Protein AF-0000000076196391 (afdb_homodimer)

InterPro domains:
  IPR022041 Farnesoic acid O-methyl transferase [PF12248] (6-123)

Structure (mmCIF, N/CA/C/O backbone):
data_AF-0000000076196391-model_v1
#
loop_
_entity.id
_entity.type
_entity.pdbx_description
1 polymer 'Farnesoic acid O-methyl transferase domain-containing protein'
#
loop_
_atom_site.group_PDB
_atom_site.id
_atom_site.type_symbol
_atom_site.label_atom_id
_atom_site.label_alt_id
_atom_site.label_comp_id
_atom_site.label_asym_id
_atom_site.label_entity_id
_atom_site.label_seq_id
_atom_site.pdbx_PDB_ins_code
_atom_site.Cartn_x
_atom_site.Cartn_y
_atom_site.Cartn_z
_atom_site.occupancy
_atom_site.B_iso_or_equiv
_atom_site.auth_seq_id
_atom_site.auth_comp_id
_atom_site.auth_asym_id
_atom_site.auth_atom_id
_atom_site.pdbx_PDB_model_num
ATOM 1 N N . MET A 1 1 ? 15.578 0.245 15.5 1 34.91 1 MET A N 1
ATOM 2 C CA . MET A 1 1 ? 14.938 1.555 15.547 1 34.91 1 MET A CA 1
ATOM 3 C C . MET A 1 1 ? 13.789 1.628 14.539 1 34.91 1 MET A C 1
ATOM 5 O O . MET A 1 1 ? 13.906 1.136 13.422 1 34.91 1 MET A O 1
ATOM 9 N N . ALA A 1 2 ? 12.609 1.875 15.031 1 48.84 2 ALA A N 1
ATOM 10 C CA . ALA A 1 2 ? 11.438 1.974 14.172 1 48.84 2 ALA A CA 1
ATOM 11 C C . ALA A 1 2 ? 11.688 2.92 13 1 48.84 2 ALA A C 1
ATOM 13 O O . ALA A 1 2 ? 12.258 3.996 13.18 1 48.84 2 ALA A O 1
ATOM 14 N N . ASP A 1 3 ? 11.781 2.506 11.719 1 68.06 3 ASP A N 1
ATOM 15 C CA . ASP A 1 3 ? 12.078 3.367 10.578 1 68.06 3 ASP A CA 1
ATOM 16 C C . ASP A 1 3 ? 11.234 4.641 10.617 1 68.06 3 ASP A C 1
ATOM 18 O O . ASP A 1 3 ? 10.078 4.613 11.047 1 68.06 3 ASP A O 1
ATOM 22 N N . SER A 1 4 ? 11.883 5.773 10.805 1 88.75 4 SER A N 1
ATOM 23 C CA . SER A 1 4 ? 11.25 7.086 10.859 1 88.75 4 SER A CA 1
ATOM 24 C C . SER A 1 4 ? 10.984 7.625 9.461 1 88.75 4 SER A C 1
ATOM 26 O O . SER A 1 4 ? 10.977 8.836 9.242 1 88.75 4 SER A O 1
ATOM 28 N N . SER A 1 5 ? 10.93 6.645 8.539 1 92.88 5 SER A N 1
ATOM 29 C CA . SER A 1 5 ? 10.711 7.066 7.16 1 92.88 5 SER A CA 1
ATOM 30 C C . SER A 1 5 ? 10.094 5.945 6.328 1 92.88 5 SER A C 1
ATOM 32 O O . SER A 1 5 ? 10.039 4.797 6.773 1 92.88 5 SER A O 1
ATOM 34 N N . LEU A 1 6 ? 9.547 6.32 5.273 1 91.81 6 LEU A N 1
ATOM 35 C CA . LEU A 1 6 ? 8.992 5.426 4.262 1 91.81 6 LEU A CA 1
ATOM 36 C C . LEU A 1 6 ? 9.484 5.816 2.871 1 91.81 6 LEU A C 1
ATOM 38 O O . LEU A 1 6 ? 9.453 6.996 2.504 1 91.81 6 LEU A O 1
ATOM 42 N N . ILE A 1 7 ? 10.07 4.832 2.174 1 93.19 7 ILE A N 1
ATOM 43 C CA . ILE A 1 7 ? 10.414 5.012 0.767 1 93.19 7 ILE A CA 1
ATOM 44 C C . ILE A 1 7 ? 9.531 4.113 -0.099 1 93.19 7 ILE A C 1
ATOM 46 O O . ILE A 1 7 ? 9.344 2.934 0.205 1 93.19 7 ILE A O 1
ATOM 50 N N . PHE A 1 8 ? 8.914 4.715 -1.228 1 93.19 8 PHE A N 1
ATOM 51 C CA . PHE A 1 8 ? 7.973 3.936 -2.02 1 93.19 8 PHE A CA 1
ATOM 52 C C . PHE A 1 8 ? 7.918 4.449 -3.453 1 93.19 8 PHE A C 1
ATOM 54 O O . PHE A 1 8 ? 8.445 5.52 -3.756 1 93.19 8 PHE A O 1
ATOM 61 N N . GLN A 1 9 ? 7.34 3.645 -4.297 1 95.25 9 GLN A N 1
ATOM 62 C CA . GLN A 1 9 ? 6.973 4.039 -5.648 1 95.25 9 GLN A CA 1
ATOM 63 C C . GLN A 1 9 ? 5.457 4.02 -5.836 1 95.25 9 GLN A C 1
ATOM 65 O O . GLN A 1 9 ? 4.777 3.131 -5.316 1 95.25 9 GLN A O 1
ATOM 70 N N . VAL A 1 10 ? 4.949 4.957 -6.574 1 94.69 10 VAL A N 1
ATOM 71 C CA . VAL A 1 10 ? 3.523 4.953 -6.887 1 94.69 10 VAL A CA 1
ATOM 72 C C . VAL A 1 10 ? 3.316 5.305 -8.359 1 94.69 10 VAL A C 1
ATOM 74 O O . VAL A 1 10 ? 3.988 6.188 -8.891 1 94.69 10 VAL A O 1
ATOM 77 N N . TYR A 1 11 ? 2.459 4.555 -8.945 1 94.75 11 TYR A N 1
ATOM 78 C CA . TYR A 1 11 ? 2.031 4.773 -10.32 1 94.75 11 TYR A CA 1
ATOM 79 C C . TYR A 1 11 ? 0.527 5.004 -10.398 1 94.75 11 TYR A C 1
ATOM 81 O O . TYR A 1 11 ? -0.255 4.207 -9.875 1 94.75 11 TYR A O 1
ATOM 89 N N . GLY A 1 12 ? 0.135 6.051 -11.125 1 93.19 12 GLY A N 1
ATOM 90 C CA . GLY A 1 12 ? -1.233 6.508 -11.312 1 93.19 12 GLY A CA 1
ATOM 91 C C . GLY A 1 12 ? -1.335 7.992 -11.602 1 93.19 12 GLY A C 1
ATOM 92 O O . GLY A 1 12 ? -0.338 8.711 -11.531 1 93.19 12 GLY A O 1
ATOM 93 N N . CYS A 1 13 ? -2.531 8.422 -11.859 1 93.38 13 CYS A N 1
ATOM 94 C CA . CYS A 1 13 ? -2.67 9.773 -12.391 1 93.38 13 CYS A CA 1
ATOM 95 C C . CYS A 1 13 ? -2.697 10.805 -11.266 1 93.38 13 CYS A C 1
ATOM 97 O O . CYS A 1 13 ? -2.277 11.945 -11.453 1 93.38 13 CYS A O 1
ATOM 99 N N . ASP A 1 14 ? -3.271 10.469 -10.117 1 92.62 14 ASP A N 1
ATOM 100 C CA . ASP A 1 14 ? -3.398 11.43 -9.031 1 92.62 14 ASP A CA 1
ATOM 101 C C . ASP A 1 14 ? -3.865 10.75 -7.742 1 92.62 14 ASP A C 1
ATOM 103 O O . ASP A 1 14 ? -4.109 9.547 -7.727 1 92.62 14 ASP A O 1
ATOM 107 N N . ASN A 1 15 ? -3.83 11.578 -6.645 1 92.75 15 ASN A N 1
ATOM 108 C CA . ASN A 1 15 ? -4.523 11.266 -5.395 1 92.75 15 ASN A CA 1
ATOM 109 C C . ASN A 1 15 ? -3.873 10.086 -4.672 1 92.75 15 ASN A C 1
ATOM 111 O O . ASN A 1 15 ? -4.559 9.141 -4.285 1 92.75 15 ASN A O 1
ATOM 115 N N . ALA A 1 16 ? -2.596 10.125 -4.461 1 94.56 16 ALA A N 1
ATOM 116 C CA . ALA A 1 16 ? -1.949 9.211 -3.521 1 94.56 16 ALA A CA 1
ATOM 117 C C . ALA A 1 16 ? -2.143 9.68 -2.082 1 94.56 16 ALA A C 1
ATOM 119 O O . ALA A 1 16 ? -1.59 10.703 -1.676 1 94.56 16 ALA A O 1
ATOM 120 N N . PHE A 1 17 ? -2.861 8.938 -1.301 1 93.94 17 PHE A N 1
ATOM 121 C CA . PHE A 1 17 ? -3.174 9.312 0.074 1 93.94 17 PHE A CA 1
ATOM 122 C C . PHE A 1 17 ? -2.363 8.477 1.058 1 93.94 17 PHE A C 1
ATOM 124 O O . PHE A 1 17 ? -2.324 7.246 0.952 1 93.94 17 PHE A O 1
ATOM 131 N N . ILE A 1 18 ? -1.713 9.141 1.999 1 93.38 18 ILE A N 1
ATOM 132 C CA . ILE A 1 18 ? -0.945 8.492 3.057 1 93.38 18 ILE A CA 1
ATOM 133 C C . ILE A 1 18 ? -1.319 9.094 4.41 1 93.38 18 ILE A C 1
ATOM 135 O O . ILE A 1 18 ? -1.295 10.312 4.578 1 93.38 18 ILE A O 1
ATOM 139 N N . LYS A 1 19 ? -1.67 8.289 5.336 1 91.25 19 LYS A N 1
ATOM 140 C CA . LYS A 1 19 ? -1.972 8.711 6.699 1 91.25 19 LYS A CA 1
ATOM 141 C C . LYS A 1 19 ? -0.935 8.18 7.684 1 91.25 19 LYS A C 1
ATOM 143 O O . LYS A 1 19 ? -0.622 6.988 7.68 1 91.25 19 LYS A O 1
ATOM 148 N N . LEU A 1 20 ? -0.386 9.062 8.414 1 90.56 20 LEU A N 1
ATOM 149 C CA . LEU A 1 20 ? 0.514 8.703 9.508 1 90.56 20 LEU A CA 1
ATOM 150 C C . LEU A 1 20 ? -0.215 8.742 10.844 1 90.56 20 LEU A C 1
ATOM 152 O O . LEU A 1 20 ? -0.679 9.805 11.273 1 90.56 20 LEU A O 1
ATOM 156 N N . HIS A 1 21 ? -0.299 7.578 11.445 1 87.81 21 HIS A N 1
ATOM 157 C CA . HIS A 1 21 ? -0.915 7.508 12.766 1 87.81 21 HIS A CA 1
ATOM 158 C C . HIS A 1 21 ? 0.136 7.59 13.867 1 87.81 21 HIS A C 1
ATOM 160 O O . HIS A 1 21 ? 0.954 6.68 14.023 1 87.81 21 HIS A O 1
ATOM 166 N N . ALA A 1 22 ? 0.167 8.578 14.539 1 81.44 22 ALA A N 1
ATOM 167 C CA . ALA A 1 22 ? 1.131 8.773 15.617 1 81.44 22 ALA A CA 1
ATOM 168 C C . ALA A 1 22 ? 0.668 8.078 16.891 1 81.44 22 ALA A C 1
ATOM 170 O O . ALA A 1 22 ? -0.532 7.895 17.109 1 81.44 22 ALA A O 1
ATOM 171 N N . SER A 1 23 ? 1.656 7.234 17.5 1 70.44 23 SER A N 1
ATOM 172 C CA . SER A 1 23 ? 1.446 6.449 18.719 1 70.44 23 SER A CA 1
ATOM 173 C C . SER A 1 23 ? 0.751 7.277 19.797 1 70.44 23 SER A C 1
ATOM 175 O O . SER A 1 23 ? 0.335 6.738 20.828 1 70.44 23 SER A O 1
ATOM 177 N N . SER A 1 24 ? 0.559 8.5 19.453 1 56.09 24 SER A N 1
ATOM 178 C CA . SER A 1 24 ? 0.187 9.078 20.75 1 56.09 24 SER A CA 1
ATOM 179 C C . SER A 1 24 ? -1.054 8.406 21.312 1 56.09 24 SER A C 1
ATOM 181 O O . SER A 1 24 ? -1.731 7.645 20.625 1 56.09 24 SER A O 1
ATOM 183 N N . SER A 1 25 ? -1.43 8.789 22.5 1 47.97 25 SER A N 1
ATOM 184 C CA . SER A 1 25 ? -2.658 8.438 23.203 1 47.97 25 SER A CA 1
ATOM 185 C C . SER A 1 25 ? -3.811 8.219 22.219 1 47.97 25 SER A C 1
ATOM 187 O O . SER A 1 25 ? -3.707 8.562 21.047 1 47.97 25 SER A O 1
ATOM 189 N N . LEU A 1 26 ? -5.055 7.801 22.516 1 49.72 26 LEU A N 1
ATOM 190 C CA . LEU A 1 26 ? -6.332 7.512 21.859 1 49.72 26 LEU A CA 1
ATOM 191 C C . LEU A 1 26 ? -6.465 8.289 20.562 1 49.72 26 LEU A C 1
ATOM 193 O O . LEU A 1 26 ? -6.965 7.758 19.562 1 49.72 26 LEU A O 1
ATOM 197 N N . LEU A 1 27 ? -6.055 9.672 20.812 1 50.84 27 LEU A N 1
ATOM 198 C CA . LEU A 1 27 ? -6.496 10.75 19.938 1 50.84 27 LEU A CA 1
ATOM 199 C C . LEU A 1 27 ? -5.316 11.375 19.203 1 50.84 27 LEU A C 1
ATOM 201 O O . LEU A 1 27 ? -5.379 12.531 18.781 1 50.84 27 LEU A O 1
ATOM 205 N N . GLY A 1 28 ? -4.133 10.719 19.312 1 56.19 28 GLY A N 1
ATOM 206 C CA . GLY A 1 28 ? -3.02 11.492 18.781 1 56.19 28 GLY A CA 1
ATOM 207 C C . GLY A 1 28 ? -3.236 11.945 17.359 1 56.19 28 GLY A C 1
ATOM 208 O O . GLY 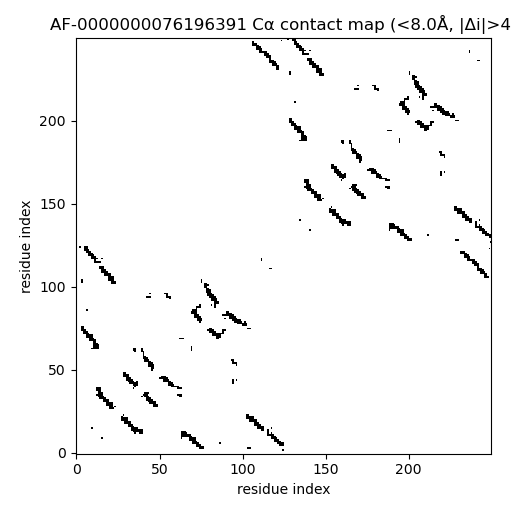A 1 28 ? -4.125 11.438 16.672 1 56.19 28 GLY A O 1
ATOM 209 N N . PRO A 1 29 ? -2.564 13.047 17.094 1 62.25 29 PRO A N 1
ATOM 210 C CA . PRO A 1 29 ? -2.844 13.625 15.781 1 62.25 29 PRO A CA 1
ATOM 211 C C . PRO A 1 29 ? -2.475 12.688 14.633 1 62.25 29 PRO A C 1
ATOM 213 O O . PRO A 1 29 ? -1.488 11.953 14.727 1 62.25 29 PRO A O 1
ATOM 216 N N . ASN A 1 30 ? -3.355 12.555 13.82 1 84.69 30 ASN A N 1
ATOM 217 C CA . ASN A 1 30 ? -3.076 11.906 12.539 1 84.69 30 ASN A CA 1
ATOM 218 C C . ASN A 1 30 ? -2.73 12.93 11.461 1 84.69 30 ASN A C 1
ATOM 220 O O . ASN A 1 30 ? -3.256 14.039 11.461 1 84.69 30 ASN A O 1
ATOM 224 N N . TYR A 1 31 ? -1.665 12.602 10.812 1 90.44 31 TYR A N 1
ATOM 225 C CA . TYR A 1 31 ? -1.289 13.43 9.672 1 90.44 31 TYR A CA 1
ATOM 226 C C . TYR A 1 31 ? -1.732 12.797 8.359 1 90.44 31 TYR A C 1
ATOM 228 O O . TYR A 1 31 ? -1.543 11.602 8.148 1 90.44 31 TYR A O 1
ATOM 236 N N . ASN A 1 32 ? -2.348 13.695 7.562 1 91.75 32 ASN A N 1
ATOM 237 C CA . ASN A 1 32 ? -2.773 13.266 6.234 1 91.75 32 ASN A CA 1
ATOM 238 C C . ASN A 1 32 ? -1.901 13.883 5.141 1 91.75 32 ASN A C 1
ATOM 240 O O . ASN A 1 32 ? -1.73 15.102 5.086 1 91.75 32 ASN A O 1
ATOM 244 N N . ILE A 1 33 ? -1.343 13.062 4.344 1 94.56 33 ILE A N 1
ATOM 245 C CA . ILE A 1 33 ? -0.517 13.508 3.225 1 94.56 33 ILE A CA 1
ATOM 246 C C . ILE A 1 33 ? -1.192 13.141 1.905 1 94.56 33 ILE A C 1
ATOM 248 O O . ILE A 1 33 ? -1.634 12 1.723 1 94.56 33 ILE A O 1
ATOM 252 N N . ILE A 1 34 ? -1.363 14.164 1.07 1 94.25 34 ILE A N 1
ATOM 253 C CA . ILE A 1 34 ? -1.841 13.93 -0.289 1 94.25 34 ILE A CA 1
ATOM 254 C C . ILE A 1 34 ? -0.742 14.281 -1.289 1 94.25 34 ILE A C 1
ATOM 256 O O . ILE A 1 34 ? -0.192 15.383 -1.255 1 94.25 34 ILE A O 1
ATOM 260 N N . ILE A 1 35 ? -0.296 13.344 -2.119 1 95.38 35 ILE A N 1
ATOM 261 C CA . ILE A 1 35 ? 0.608 13.625 -3.23 1 95.38 35 ILE A CA 1
ATOM 262 C C . ILE A 1 35 ? -0.165 13.594 -4.547 1 95.38 35 ILE A C 1
ATOM 264 O O . ILE A 1 35 ? -0.826 12.594 -4.859 1 95.38 35 ILE A O 1
ATOM 268 N N . GLY A 1 36 ? -0.062 14.734 -5.297 1 94.75 36 GLY A N 1
ATOM 269 C CA . GLY A 1 36 ? -0.762 14.836 -6.566 1 94.75 36 GLY A CA 1
ATOM 270 C C . GLY A 1 36 ? -2.268 14.93 -6.41 1 94.75 36 GLY A C 1
ATOM 271 O O . GLY A 1 36 ? -3.014 14.289 -7.156 1 94.75 36 GLY A O 1
ATOM 272 N N . GLY A 1 37 ? -2.705 15.602 -5.473 1 91.62 37 GLY A N 1
ATOM 273 C CA . GLY A 1 37 ? -4.133 15.82 -5.297 1 91.62 37 GLY A CA 1
ATOM 274 C C . GLY A 1 37 ? -4.719 16.781 -6.305 1 91.62 37 GLY A C 1
ATOM 275 O O . GLY A 1 37 ? -3.988 17.406 -7.074 1 91.62 37 GLY A O 1
ATOM 276 N N . TRP A 1 38 ? -6.062 16.828 -6.324 1 89.56 38 TRP A N 1
ATOM 277 C CA . TRP A 1 38 ? -6.773 17.781 -7.18 1 89.56 38 TRP A CA 1
ATOM 278 C C . TRP A 1 38 ? -6.27 17.703 -8.617 1 89.56 38 TRP A C 1
ATOM 280 O O . TRP A 1 38 ? -5.918 18.719 -9.211 1 89.56 38 TRP A O 1
ATOM 290 N N . GLY A 1 39 ? -6.309 16.438 -9.109 1 89.88 39 GLY A N 1
ATOM 291 C CA . GLY A 1 39 ? -5.887 16.219 -10.484 1 89.88 39 GLY A CA 1
ATOM 292 C C . GLY A 1 39 ? -4.395 16.391 -10.688 1 89.88 39 GLY A C 1
ATOM 293 O O . GLY A 1 39 ? -3.959 16.906 -11.711 1 89.88 39 GLY A O 1
ATOM 294 N N . ASN A 1 40 ? -3.641 16.062 -9.641 1 93.31 40 ASN A N 1
ATOM 295 C CA . ASN A 1 40 ? -2.184 16.109 -9.711 1 93.31 40 ASN A CA 1
ATOM 296 C C . ASN A 1 40 ? -1.667 17.547 -9.781 1 93.31 40 ASN A C 1
ATOM 298 O O . ASN A 1 40 ? -0.642 17.812 -10.414 1 93.31 40 ASN A O 1
ATOM 302 N N . THR A 1 41 ? -2.369 18.516 -9.211 1 92.5 41 THR A N 1
ATOM 303 C CA . THR A 1 41 ? -1.946 19.906 -9.266 1 92.5 41 THR A CA 1
ATOM 304 C C . THR A 1 41 ? -1.489 20.406 -7.895 1 92.5 41 THR A C 1
ATOM 306 O O . THR A 1 41 ? -0.893 21.469 -7.777 1 92.5 41 THR A O 1
ATOM 309 N N . ARG A 1 42 ? -1.771 19.531 -6.887 1 93.38 42 ARG A N 1
ATOM 310 C CA . ARG A 1 42 ? -1.533 19.984 -5.523 1 93.38 42 ARG A CA 1
ATOM 311 C C . ARG A 1 42 ? -1.123 18.828 -4.617 1 93.38 42 ARG A C 1
ATOM 313 O O . ARG A 1 42 ? -1.595 17.703 -4.789 1 93.38 42 ARG A O 1
ATOM 320 N N . SER A 1 43 ? -0.238 19.125 -3.635 1 94.75 43 SER A N 1
ATOM 321 C CA . SER A 1 43 ? 0.078 18.203 -2.543 1 94.75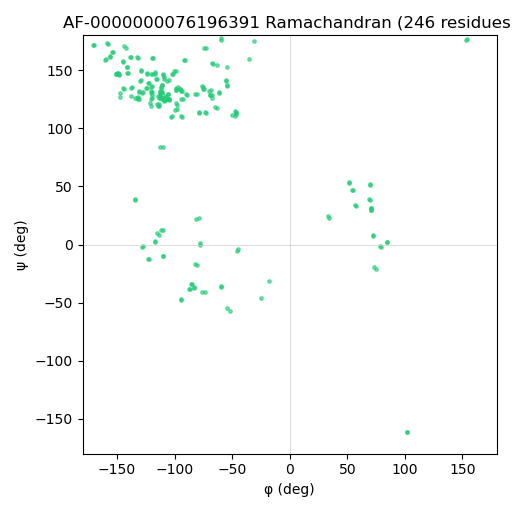 43 SER A CA 1
ATOM 322 C C . SER A 1 43 ? -0.04 18.891 -1.189 1 94.75 43 SER A C 1
ATOM 324 O O . SER A 1 43 ? 0.15 20.109 -1.088 1 94.75 43 SER A O 1
ATOM 326 N N . GLN A 1 44 ? -0.391 18.078 -0.213 1 94.44 44 GLN A N 1
ATOM 327 C CA . GLN A 1 44 ? -0.761 18.719 1.048 1 94.44 44 GLN A CA 1
ATOM 328 C C . GLN A 1 44 ? -0.428 17.812 2.234 1 94.44 44 GLN A C 1
ATOM 330 O O . GLN A 1 44 ? -0.49 16.594 2.127 1 94.44 44 GLN A O 1
ATOM 335 N N . ILE A 1 45 ? -0.068 18.438 3.396 1 94 45 ILE A N 1
ATOM 336 C CA . ILE A 1 45 ? -0.09 17.797 4.707 1 94 45 ILE A CA 1
ATOM 337 C C . ILE A 1 45 ? -1.168 18.438 5.578 1 94 45 ILE A C 1
ATOM 339 O O . ILE A 1 45 ? -1.242 19.672 5.68 1 94 45 ILE A O 1
ATOM 343 N N . SER A 1 46 ? -2.027 17.688 6.141 1 91.31 46 SER A N 1
ATOM 344 C CA . SER A 1 46 ? -3.045 18.203 7.059 1 91.31 46 SER A CA 1
ATOM 345 C C . SER A 1 46 ? -3.111 17.359 8.328 1 91.31 46 SER A C 1
ATOM 347 O O . SER A 1 46 ? -2.518 16.281 8.398 1 91.31 46 SER A O 1
ATOM 349 N N . LYS A 1 47 ? -3.705 17.938 9.352 1 85.69 47 LYS A N 1
ATOM 350 C CA . LYS A 1 47 ? -3.943 17.234 10.609 1 85.69 47 LYS A CA 1
ATOM 351 C C . LYS A 1 47 ? -5.43 16.938 10.797 1 85.69 47 LYS A C 1
ATOM 353 O O . LYS A 1 47 ? -6.281 17.766 10.469 1 85.69 47 LYS A O 1
ATOM 358 N N . THR A 1 48 ? -5.805 15.586 10.992 1 70.38 48 THR A N 1
ATOM 359 C CA . THR A 1 48 ? -7.188 15.133 11.102 1 70.38 48 THR A CA 1
ATOM 360 C C . THR A 1 48 ? -7.945 15.945 12.148 1 70.38 48 THR A C 1
ATOM 362 O O . THR A 1 48 ? -9.078 16.359 11.906 1 70.38 48 THR A O 1
ATOM 365 N N . VAL A 1 49 ? -7.508 16 13.391 1 57.56 49 VAL A N 1
ATOM 366 C CA . VAL A 1 49 ? -8.367 16.5 14.461 1 57.56 49 VAL A CA 1
ATOM 367 C C . VAL A 1 49 ? -8.781 17.938 14.164 1 57.56 49 VAL A C 1
ATOM 369 O O . VAL A 1 49 ? -9.945 18.312 14.344 1 57.56 49 VAL A O 1
ATOM 372 N N . THR A 1 50 ? -7.906 18.641 13.602 1 53.38 50 THR A N 1
ATOM 373 C CA . THR A 1 50 ? -8.227 20.062 13.43 1 53.38 50 THR A CA 1
ATOM 374 C C . THR A 1 50 ? -8.453 20.391 11.961 1 53.38 50 THR A C 1
ATOM 376 O O . THR A 1 50 ? -8.867 21.5 11.625 1 53.38 50 THR A O 1
ATOM 379 N N . THR A 1 51 ? -8.578 19.281 11.125 1 57.81 51 THR A N 1
ATOM 380 C CA . THR A 1 51 ? -8.672 19.484 9.68 1 57.81 51 THR A CA 1
ATOM 381 C C . THR A 1 51 ? -7.832 20.688 9.25 1 57.81 51 THR A C 1
ATOM 383 O O . THR A 1 51 ? -8.18 21.375 8.297 1 57.81 51 THR A O 1
ATOM 386 N N . GLU A 1 52 ? -6.844 20.984 10.133 1 69.44 52 GLU A N 1
ATOM 387 C CA . GLU A 1 52 ? -5.973 22.125 9.82 1 69.44 52 GLU A CA 1
ATOM 388 C C . GLU A 1 52 ? -5.023 21.781 8.672 1 69.44 52 GLU A C 1
ATOM 390 O O . GLU A 1 52 ? -4.336 20.766 8.711 1 69.44 52 GLU A O 1
ATOM 395 N N . GLN A 1 53 ? -5.277 22.484 7.566 1 70.88 53 GLN A N 1
ATOM 396 C CA . GLN A 1 53 ? -4.297 22.422 6.488 1 70.88 53 GLN A CA 1
ATOM 397 C C . GLN A 1 53 ? -2.955 23 6.926 1 70.88 53 GLN A C 1
ATOM 399 O O . GLN A 1 53 ? -2.861 24.172 7.258 1 70.88 53 GLN A O 1
ATOM 404 N N . LEU A 1 54 ? -2.023 22.109 6.887 1 77 54 LEU A N 1
ATOM 405 C CA . LEU A 1 54 ? -0.747 22.531 7.445 1 77 54 LEU A CA 1
ATOM 406 C C . LEU A 1 54 ? 0.173 23.062 6.355 1 77 54 LEU A C 1
ATOM 408 O O . LEU A 1 54 ? 0.775 24.141 6.52 1 77 54 LEU A O 1
ATOM 412 N N . VAL A 1 55 ? 0.269 22.391 5.328 1 84.38 55 VAL A N 1
ATOM 413 C CA . VAL A 1 55 ? 1.168 22.781 4.25 1 84.38 55 VAL A CA 1
ATOM 414 C C . VAL A 1 55 ? 0.543 22.438 2.902 1 84.38 55 VAL A C 1
ATOM 416 O O . VAL A 1 55 ? -0.065 21.375 2.752 1 84.38 55 VAL A O 1
ATOM 419 N N . ASP A 1 56 ? 0.622 23.406 2.014 1 84.94 56 ASP A N 1
ATOM 420 C CA . ASP A 1 56 ? 0.2 23.172 0.634 1 84.94 56 ASP A CA 1
ATOM 421 C C . ASP A 1 56 ? 1.325 23.5 -0.345 1 84.94 56 ASP A C 1
ATOM 423 O O . ASP A 1 56 ? 2.049 24.484 -0.164 1 84.94 56 ASP A O 1
ATOM 427 N N . LEU A 1 57 ? 1.466 22.625 -1.212 1 84.56 57 LEU A N 1
ATOM 428 C CA . LEU A 1 57 ? 2.332 22.906 -2.352 1 84.56 57 LEU A CA 1
ATOM 429 C C . LEU A 1 57 ? 1.558 22.812 -3.66 1 84.56 57 LEU A C 1
ATOM 431 O O . LEU A 1 57 ? 1.001 21.75 -3.98 1 84.56 57 LEU A O 1
ATOM 435 N N . TYR A 1 58 ? 1.55 23.938 -4.328 1 84.06 58 TYR A N 1
ATOM 436 C CA . TYR A 1 58 ? 0.999 23.953 -5.68 1 84.06 58 TYR A CA 1
ATOM 437 C C . TYR A 1 58 ? 2.104 23.828 -6.723 1 84.06 58 TYR A C 1
ATOM 439 O O . TYR A 1 58 ? 3.188 24.391 -6.555 1 84.06 58 TYR A O 1
ATOM 447 N N . TYR A 1 59 ? 1.883 23 -7.703 1 82.25 59 TYR A N 1
ATOM 448 C CA . TYR A 1 59 ? 2.936 22.859 -8.703 1 82.25 59 TYR A CA 1
ATOM 449 C C . TYR A 1 59 ? 2.344 22.719 -10.102 1 82.25 59 TYR A C 1
ATOM 451 O O . TYR A 1 59 ? 1.218 22.25 -10.266 1 82.25 59 TYR A O 1
ATOM 459 N N . TYR A 1 60 ? 3.219 23.297 -10.984 1 73.62 60 TYR A N 1
ATOM 460 C CA . TYR A 1 60 ? 2.863 23.234 -12.398 1 73.62 60 TYR A CA 1
ATOM 461 C C . TYR A 1 60 ? 3.275 21.891 -13.008 1 73.62 60 TYR A C 1
ATOM 463 O O . TYR A 1 60 ? 2.561 21.344 -13.844 1 73.62 60 TYR A O 1
ATOM 471 N N . ASN A 1 61 ? 4.422 21.469 -12.516 1 79.94 61 ASN A N 1
ATOM 472 C CA . ASN A 1 61 ? 4.852 20.172 -13.008 1 79.94 61 ASN A CA 1
ATOM 473 C C . ASN A 1 61 ? 4.328 19.031 -12.133 1 79.94 61 ASN A C 1
ATOM 475 O O . ASN A 1 61 ? 4.578 19.016 -10.93 1 79.94 61 ASN A O 1
ATOM 479 N N . HIS A 1 62 ? 3.746 18.109 -12.805 1 87.38 62 HIS A N 1
ATOM 480 C CA . HIS A 1 62 ? 3.076 17.016 -12.117 1 87.38 62 HIS A CA 1
ATOM 481 C C . HIS A 1 62 ? 4.078 16.125 -11.391 1 87.38 62 HIS A C 1
ATOM 483 O O . HIS A 1 62 ? 5.129 15.781 -11.938 1 87.38 62 HIS A O 1
ATOM 489 N N . LEU A 1 63 ? 3.836 15.883 -10.125 1 94.06 63 LEU A N 1
ATOM 490 C CA . LEU A 1 63 ? 4.703 15.016 -9.328 1 94.06 63 LEU A CA 1
ATOM 491 C C . LEU A 1 63 ? 4.453 13.547 -9.664 1 94.06 63 LEU A C 1
ATOM 493 O O . LEU A 1 63 ? 5.398 12.766 -9.797 1 94.06 63 LEU A O 1
ATOM 497 N N . MET A 1 64 ? 3.156 13.219 -9.836 1 94.75 64 MET A N 1
ATOM 498 C CA . MET A 1 64 ? 2.818 11.859 -10.242 1 94.75 64 MET A CA 1
ATOM 499 C C . MET A 1 64 ? 2.748 11.758 -11.766 1 94.75 64 MET A C 1
ATOM 501 O O . MET A 1 64 ? 2.699 12.773 -12.461 1 94.75 64 MET A O 1
ATOM 505 N N . ASP A 1 65 ? 2.873 10.57 -12.32 1 94.69 65 ASP A N 1
ATOM 506 C CA . ASP A 1 65 ? 2.881 10.281 -13.75 1 94.69 65 ASP A CA 1
ATOM 507 C C . ASP A 1 65 ? 1.918 9.141 -14.086 1 94.69 65 ASP A C 1
ATOM 509 O O . ASP A 1 65 ? 1.949 8.086 -13.453 1 94.69 65 ASP A O 1
ATOM 513 N N . CYS A 1 66 ? 1.136 9.391 -15.094 1 92.88 66 CYS A N 1
ATOM 514 C CA . CYS A 1 66 ? 0.101 8.422 -15.438 1 92.88 66 CYS A CA 1
ATOM 515 C C . CYS A 1 66 ? 0.689 7.242 -16.203 1 92.88 66 CYS A C 1
ATOM 517 O O . CYS A 1 66 ? -0.014 6.273 -16.484 1 92.88 66 CYS A O 1
ATOM 519 N N . TYR A 1 67 ? 1.993 7.301 -16.391 1 93.12 67 TYR A N 1
ATOM 520 C CA . TYR A 1 67 ? 2.529 6.289 -17.297 1 93.12 67 TYR A CA 1
ATOM 521 C C . TYR A 1 67 ? 3.703 5.555 -16.656 1 93.12 67 TYR A C 1
ATOM 523 O O . TYR A 1 67 ? 4.227 4.594 -17.234 1 93.12 67 TYR A O 1
ATOM 531 N N . SER A 1 68 ? 4.066 5.941 -15.469 1 94.38 68 SER A N 1
ATOM 532 C CA . SER A 1 68 ? 5.227 5.289 -14.875 1 94.38 68 SER A CA 1
ATOM 533 C C . SER A 1 68 ? 5.238 5.453 -13.359 1 94.38 68 SER A C 1
ATOM 535 O O . SER A 1 68 ? 4.609 6.367 -12.82 1 94.38 68 SER A O 1
ATOM 537 N N . PHE A 1 69 ? 5.984 4.551 -12.758 1 95.56 69 PHE A N 1
ATOM 538 C CA . PHE A 1 69 ? 6.203 4.656 -11.32 1 95.56 69 PHE A CA 1
ATOM 539 C C . PHE A 1 69 ? 7.094 5.848 -10.992 1 95.56 69 PHE A C 1
ATOM 541 O O . PHE A 1 69 ? 8.102 6.078 -11.664 1 95.56 69 PHE A O 1
ATOM 548 N N . GLN A 1 70 ? 6.68 6.629 -10.047 1 96.81 70 GLN A N 1
ATOM 549 C CA . GLN A 1 70 ? 7.508 7.691 -9.477 1 96.81 70 GLN A CA 1
ATOM 550 C C . GLN A 1 70 ? 7.93 7.352 -8.055 1 96.81 70 GLN A C 1
ATOM 552 O O . GLN A 1 70 ? 7.156 6.77 -7.289 1 96.81 70 GLN A O 1
ATOM 557 N N . ASN A 1 71 ? 9.133 7.797 -7.691 1 96.62 71 ASN A N 1
ATOM 558 C CA . ASN A 1 71 ? 9.688 7.535 -6.367 1 96.62 71 ASN A CA 1
ATOM 559 C C . ASN A 1 71 ? 9.414 8.688 -5.41 1 96.62 71 ASN A C 1
ATOM 561 O O . ASN A 1 71 ? 9.617 9.852 -5.762 1 96.62 71 ASN A O 1
ATOM 565 N N . PHE A 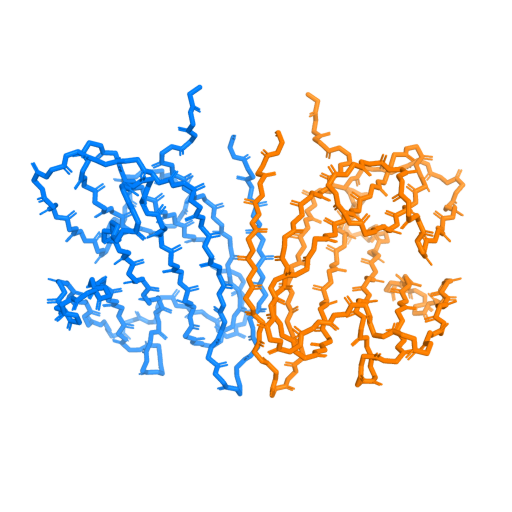1 72 ? 8.977 8.297 -4.227 1 96.56 72 PHE A N 1
ATOM 566 C CA . PHE A 1 72 ? 8.781 9.281 -3.172 1 96.56 72 PHE A CA 1
ATOM 567 C C . PHE A 1 72 ? 9.273 8.75 -1.833 1 96.56 72 PHE A C 1
ATOM 569 O O . PHE A 1 72 ? 9.5 7.547 -1.681 1 96.56 72 PHE A O 1
ATOM 576 N N . TRP A 1 73 ? 9.484 9.688 -0.953 1 95.5 73 TRP A N 1
ATOM 577 C CA . TRP A 1 73 ? 9.773 9.305 0.426 1 95.5 73 TRP A CA 1
ATOM 578 C C . TRP A 1 73 ? 9.102 10.258 1.408 1 95.5 73 TRP A C 1
ATOM 580 O O . TRP A 1 73 ? 8.797 11.398 1.063 1 95.5 73 TRP A O 1
ATOM 590 N N . ILE A 1 74 ? 8.781 9.805 2.643 1 95.25 74 ILE A N 1
ATOM 591 C CA . ILE A 1 74 ? 8.273 10.562 3.779 1 95.25 74 ILE A CA 1
ATOM 592 C C . ILE A 1 74 ? 9.141 10.289 5.008 1 95.25 74 ILE A C 1
ATOM 594 O O . ILE A 1 74 ? 9.453 9.133 5.309 1 95.25 74 ILE A O 1
ATOM 598 N N . SER A 1 75 ? 9.523 11.32 5.641 1 94.5 75 SER A N 1
ATOM 599 C CA . SER A 1 75 ? 10.234 11.203 6.91 1 94.5 75 SER A CA 1
ATOM 600 C C . SER A 1 75 ? 9.523 11.969 8.016 1 94.5 75 SER A C 1
ATOM 602 O O . SER A 1 75 ? 8.922 13.016 7.77 1 94.5 75 SER A O 1
ATOM 604 N N . TRP A 1 76 ? 9.586 11.5 9.25 1 93.38 76 TRP A N 1
ATOM 605 C CA . TRP A 1 76 ? 8.945 12.141 10.391 1 93.38 76 TRP A CA 1
ATOM 606 C C . TRP A 1 76 ? 9.898 12.203 11.586 1 93.38 76 TRP A C 1
ATOM 608 O O . TRP A 1 76 ? 9.469 12.078 12.734 1 93.38 76 TRP A O 1
ATOM 618 N N . GLN A 1 77 ? 11.008 12.438 11.344 1 89.5 77 GLN A N 1
ATOM 619 C CA . GLN A 1 77 ? 12.039 12.469 12.375 1 89.5 77 GLN A CA 1
ATOM 620 C C . GLN A 1 77 ? 11.938 13.734 13.219 1 89.5 77 GLN A C 1
ATOM 622 O O . GLN A 1 77 ? 11.75 14.828 12.688 1 89.5 77 GLN A O 1
ATOM 627 N N . LYS A 1 78 ? 12.023 13.539 14.469 1 85.56 78 LYS A N 1
ATOM 628 C CA . LYS A 1 78 ? 12.125 14.617 15.445 1 85.56 78 LYS A CA 1
ATOM 629 C C . LYS A 1 78 ? 10.945 15.586 15.312 1 85.56 78 LYS A C 1
ATOM 631 O O . LYS A 1 78 ? 11.125 16.797 15.32 1 85.56 78 LYS A O 1
ATOM 636 N N . GLY A 1 79 ? 9.812 15.078 14.977 1 85.5 79 GLY A N 1
ATOM 637 C CA . GLY A 1 79 ? 8.602 15.883 14.938 1 85.5 79 GLY A CA 1
ATOM 638 C C . GLY A 1 79 ? 8.43 16.641 13.641 1 85.5 79 GLY A C 1
ATOM 639 O O . GLY A 1 79 ? 7.539 17.484 13.523 1 85.5 79 GLY A O 1
ATOM 640 N N . MET A 1 80 ? 9.32 16.453 12.766 1 92.06 80 MET A N 1
ATOM 641 C CA . MET A 1 80 ? 9.266 17.094 11.453 1 92.06 80 MET A CA 1
ATOM 642 C C . MET A 1 80 ? 8.867 16.078 10.375 1 92.06 80 MET A C 1
ATOM 644 O O . MET A 1 80 ? 9.469 15.016 10.258 1 92.06 80 MET A O 1
ATOM 648 N N . ILE A 1 81 ? 7.766 16.5 9.664 1 93.38 81 ILE A N 1
ATOM 649 C CA . ILE A 1 81 ? 7.359 15.688 8.531 1 93.38 81 ILE A CA 1
ATOM 650 C C . ILE A 1 81 ? 7.898 16.297 7.234 1 93.38 81 ILE A C 1
ATOM 652 O O . ILE A 1 81 ? 7.691 17.484 6.965 1 93.38 81 ILE A O 1
ATOM 656 N N . ARG A 1 82 ? 8.664 15.539 6.523 1 95.81 82 ARG A N 1
ATOM 657 C CA . ARG A 1 82 ? 9.172 15.93 5.211 1 95.81 82 ARG A CA 1
ATOM 658 C C . ARG A 1 82 ? 8.727 14.938 4.141 1 95.81 82 ARG A C 1
ATOM 660 O O . ARG A 1 82 ? 8.742 13.719 4.367 1 95.81 82 ARG A O 1
ATOM 667 N N . VAL A 1 83 ? 8.273 15.461 3.016 1 96.69 83 VAL A N 1
ATOM 668 C CA . VAL A 1 83 ? 7.926 14.648 1.852 1 96.69 83 VAL A CA 1
ATOM 669 C C . VAL A 1 83 ? 8.789 15.062 0.662 1 96.69 83 VAL A C 1
ATOM 671 O O . VAL A 1 83 ? 8.938 16.25 0.377 1 96.69 83 VAL A O 1
ATOM 674 N N . GLY A 1 84 ? 9.398 14.086 0.054 1 96.94 84 GLY A N 1
ATOM 675 C CA . GLY A 1 84 ? 10.242 14.406 -1.086 1 96.94 84 GLY A CA 1
ATOM 676 C C . GLY A 1 84 ? 10.156 13.375 -2.199 1 96.94 84 GLY A C 1
ATOM 677 O O . GLY A 1 84 ? 9.531 12.32 -2.031 1 96.94 84 GLY A O 1
ATOM 678 N N . SER A 1 85 ? 10.742 13.734 -3.363 1 96.81 85 SER A N 1
ATOM 679 C CA . SER A 1 85 ? 10.805 12.828 -4.508 1 96.81 85 SER A CA 1
ATOM 680 C C . SER A 1 85 ? 12.164 12.133 -4.59 1 96.81 85 SER A C 1
ATOM 682 O O . SER A 1 85 ? 13.164 12.664 -4.109 1 96.81 85 SER A O 1
ATOM 684 N N . GLY A 1 86 ? 12.148 10.93 -5.117 1 96.06 86 GLY A N 1
ATOM 685 C CA . GLY A 1 86 ? 13.367 10.156 -5.289 1 96.06 86 GLY A CA 1
ATOM 686 C C . GLY A 1 86 ? 13.539 9.078 -4.238 1 96.06 86 GLY A C 1
ATOM 687 O O . GLY A 1 86 ? 12.578 8.688 -3.57 1 96.06 86 GLY A O 1
ATOM 688 N N . ASN A 1 87 ? 14.828 8.594 -4.094 1 94.69 87 ASN A N 1
ATOM 689 C CA . ASN A 1 87 ? 15.102 7.449 -3.232 1 94.69 87 ASN A CA 1
ATOM 690 C C . ASN A 1 87 ? 16.016 7.82 -2.072 1 94.69 87 ASN A C 1
ATOM 692 O O . ASN A 1 87 ? 16.438 6.953 -1.306 1 94.69 87 ASN A O 1
ATOM 696 N N . THR A 1 88 ? 16.359 9.07 -2.021 1 95.25 88 THR A N 1
ATOM 697 C CA . THR A 1 88 ? 17.281 9.516 -0.986 1 95.25 88 THR A CA 1
ATOM 698 C C . THR A 1 88 ? 16.578 10.469 -0.013 1 95.25 88 THR A C 1
ATOM 700 O O . THR A 1 88 ? 16.109 11.531 -0.408 1 95.25 88 THR A O 1
ATOM 703 N N . LEU A 1 89 ? 16.562 10.047 1.158 1 93.88 89 LEU A N 1
ATOM 704 C CA . LEU A 1 89 ? 15.922 10.852 2.191 1 93.88 89 LEU A CA 1
ATOM 705 C C . LEU A 1 89 ? 16.516 12.258 2.232 1 93.88 89 LEU A C 1
ATOM 707 O O . LEU A 1 89 ? 17.719 12.438 2.004 1 93.88 89 LEU A O 1
ATOM 711 N N . ASN A 1 90 ? 15.727 13.227 2.436 1 95.06 90 ASN A N 1
ATOM 712 C CA . ASN A 1 90 ? 16.047 14.633 2.676 1 95.06 90 ASN A CA 1
ATOM 713 C C . ASN A 1 90 ? 16.547 15.312 1.409 1 95.06 90 ASN A C 1
ATOM 715 O O . ASN A 1 90 ? 17.062 16.438 1.466 1 95.06 90 ASN A O 1
ATOM 719 N N . TYR A 1 91 ? 16.484 14.68 0.31 1 96.19 91 TYR A N 1
ATOM 720 C CA . TYR A 1 91 ? 16.719 15.305 -0.985 1 96.19 91 TYR A CA 1
ATOM 721 C C . TYR A 1 91 ? 15.414 15.578 -1.711 1 96.19 91 TYR A C 1
ATOM 723 O O . TYR A 1 91 ? 14.453 14.82 -1.565 1 96.19 91 TYR A O 1
ATOM 731 N N . ASN A 1 92 ? 15.297 16.656 -2.514 1 96.44 92 ASN A N 1
ATOM 732 C CA . ASN A 1 92 ? 14.141 17.047 -3.324 1 96.44 92 ASN A CA 1
ATOM 733 C C . ASN A 1 92 ? 12.875 17.141 -2.482 1 96.44 92 ASN A C 1
ATOM 735 O O . ASN A 1 92 ? 11.836 16.578 -2.842 1 96.44 92 ASN A O 1
ATOM 739 N N . VAL A 1 93 ? 13.023 17.812 -1.335 1 96.19 93 VAL A N 1
ATOM 740 C CA . VAL A 1 93 ? 11.898 18.016 -0.428 1 96.19 93 VAL A CA 1
ATOM 741 C C . VAL A 1 93 ? 10.891 18.984 -1.057 1 96.19 93 VAL A C 1
ATOM 743 O O . VAL A 1 93 ? 11.266 20.062 -1.525 1 96.19 93 VAL A O 1
ATOM 746 N N . PHE A 1 94 ? 9.523 18.516 -1.078 1 96.06 94 PHE A N 1
ATOM 747 C CA . PHE A 1 94 ? 8.555 19.438 -1.638 1 96.06 94 PHE A CA 1
ATOM 748 C C . PHE A 1 94 ? 7.449 19.75 -0.63 1 96.06 94 PHE A C 1
ATOM 750 O O . PHE A 1 94 ? 6.676 20.688 -0.816 1 96.06 94 PHE A O 1
ATOM 757 N N . LEU A 1 95 ? 7.316 19.047 0.459 1 95.56 95 LEU A N 1
ATOM 758 C CA . LEU A 1 95 ? 6.484 19.391 1.605 1 95.56 95 LEU A CA 1
ATOM 759 C C . LEU A 1 95 ? 7.281 19.297 2.902 1 95.56 95 LEU A C 1
ATOM 761 O O . LEU A 1 95 ? 8.094 18.391 3.08 1 95.56 95 LEU A O 1
ATOM 765 N N . LEU A 1 96 ? 7.008 20.219 3.75 1 94.44 96 LEU A N 1
ATOM 766 C CA . LEU A 1 96 ? 7.66 20.234 5.055 1 94.44 96 LEU A CA 1
ATOM 767 C C . LEU A 1 96 ? 6.73 20.812 6.121 1 94.44 96 LEU A C 1
ATOM 769 O 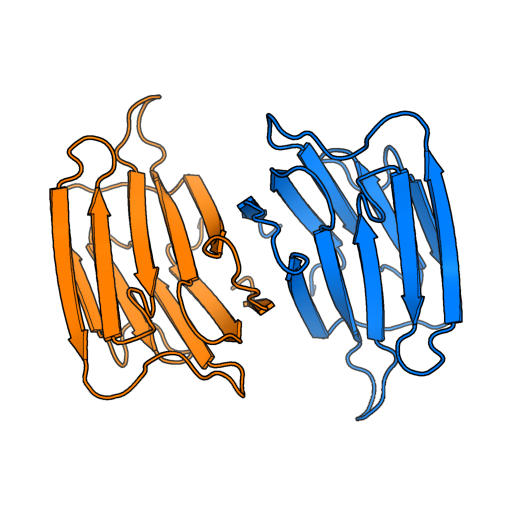O . LEU A 1 96 ? 6.117 21.859 5.922 1 94.44 96 LEU A O 1
ATOM 773 N N . TYR A 1 97 ? 6.602 20.016 7.172 1 92.62 97 TYR A N 1
ATOM 774 C CA . TYR A 1 97 ? 5.828 20.469 8.32 1 92.62 97 TYR A CA 1
ATOM 775 C C . TYR A 1 97 ? 6.562 20.188 9.625 1 92.62 97 TYR A C 1
ATOM 777 O O . TYR A 1 97 ? 6.945 19.047 9.898 1 92.62 97 TYR A O 1
ATOM 785 N N . ASP A 1 98 ? 6.668 21.297 10.32 1 91.5 98 ASP A N 1
ATOM 786 C CA . ASP A 1 98 ? 7.281 21.172 11.648 1 91.5 98 ASP A CA 1
ATOM 787 C C . ASP A 1 98 ? 6.219 21.188 12.742 1 91.5 98 ASP A C 1
ATOM 789 O O . ASP A 1 98 ? 5.621 22.219 13.031 1 91.5 98 ASP A O 1
ATOM 793 N N . ASP A 1 99 ? 5.949 20.109 13.445 1 84.5 99 ASP A N 1
ATOM 794 C CA . ASP A 1 99 ? 4.941 20.016 14.492 1 84.5 99 ASP A CA 1
ATOM 795 C C . ASP A 1 99 ? 5.469 20.547 15.82 1 84.5 99 ASP A C 1
ATOM 797 O O . ASP A 1 99 ? 4.691 20.922 16.703 1 84.5 99 ASP A O 1
ATOM 801 N N . MET A 1 100 ? 6.785 20.688 15.945 1 81.12 100 MET A N 1
ATOM 802 C CA . MET A 1 100 ? 7.473 21.219 17.125 1 81.12 100 MET A CA 1
ATOM 803 C C . MET A 1 100 ? 7.465 20.219 18.266 1 81.12 100 MET A C 1
ATOM 805 O O . MET A 1 100 ? 8.188 20.391 19.25 1 81.12 100 MET A O 1
ATOM 809 N N . CYS A 1 101 ? 6.516 19.188 18.219 1 79.88 101 CYS A N 1
ATOM 810 C CA . CYS A 1 101 ? 6.477 18.125 19.219 1 79.88 101 CYS A CA 1
ATOM 811 C C . CYS A 1 101 ? 6.996 16.812 18.625 1 79.88 101 CYS A C 1
ATOM 813 O O . CYS A 1 101 ? 6.758 16.516 17.453 1 79.88 101 CYS A O 1
ATOM 815 N N . SER A 1 102 ? 7.707 16.156 19.453 1 80.75 102 SER A N 1
ATOM 816 C CA . SER A 1 102 ? 8.172 14.836 19.031 1 80.75 102 SER A CA 1
ATOM 817 C C . SER A 1 102 ? 7.043 13.812 19.078 1 80.75 102 SER A C 1
ATOM 819 O O . SER A 1 102 ? 6.211 13.844 19.984 1 80.75 102 SER A O 1
ATOM 821 N N . PHE A 1 103 ? 6.984 13.023 18.031 1 82.06 103 PHE A N 1
ATOM 822 C CA . PHE A 1 103 ? 6 11.953 18.016 1 82.06 103 PHE A CA 1
ATOM 823 C C . PHE A 1 103 ? 6.559 10.719 17.312 1 82.06 103 PHE A C 1
ATOM 825 O O . PHE A 1 103 ? 7.566 10.805 16.609 1 82.06 103 PHE A O 1
ATOM 832 N N . THR A 1 104 ? 6.008 9.633 17.609 1 85.19 104 THR A N 1
ATOM 833 C CA . THR A 1 104 ? 6.316 8.398 16.906 1 85.19 104 THR A CA 1
ATOM 834 C C . THR A 1 104 ? 5.141 7.961 16.031 1 85.19 104 THR A C 1
ATOM 836 O O . THR A 1 104 ? 3.984 8.258 16.359 1 85.19 104 THR A O 1
ATOM 839 N N . ILE A 1 105 ? 5.457 7.457 14.93 1 87.81 105 ILE A N 1
ATOM 840 C CA . ILE A 1 105 ? 4.41 6.934 14.062 1 87.81 105 ILE A CA 1
ATOM 841 C C . ILE A 1 105 ? 4.207 5.445 14.336 1 87.81 105 ILE A C 1
ATOM 843 O O . ILE A 1 105 ? 5.16 4.664 14.281 1 87.81 105 ILE A O 1
ATOM 847 N N . GLN A 1 106 ? 2.986 5.129 14.633 1 83.94 106 GLN A N 1
ATOM 848 C CA . GLN A 1 106 ? 2.652 3.742 14.938 1 83.94 106 GLN A CA 1
ATOM 849 C C . GLN A 1 106 ? 2.328 2.959 13.672 1 83.94 106 GLN A C 1
ATOM 851 O O . GLN A 1 106 ? 2.654 1.774 13.57 1 83.94 106 GLN A O 1
ATOM 856 N N . GLU A 1 107 ? 1.625 3.727 12.797 1 87.38 107 GLU A N 1
ATOM 857 C CA . GLU A 1 107 ? 1.209 3.039 11.578 1 87.38 107 GLU A CA 1
ATOM 858 C C . GLU A 1 107 ? 1.099 4.008 10.406 1 87.38 107 GLU A C 1
ATOM 860 O O . GLU A 1 107 ? 0.781 5.184 10.594 1 87.38 107 GLU A O 1
ATOM 865 N N . VAL A 1 108 ? 1.41 3.451 9.258 1 88.88 108 VAL A N 1
ATOM 866 C CA . VAL A 1 108 ? 1.195 4.148 7.992 1 88.88 108 VAL A CA 1
ATOM 867 C C . VAL A 1 108 ? 0.063 3.477 7.215 1 88.88 108 VAL A C 1
ATOM 869 O O . VAL A 1 108 ? 0.045 2.254 7.066 1 88.88 108 VAL A O 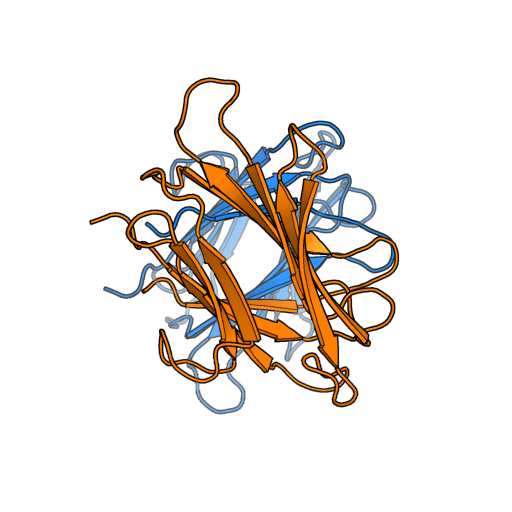1
ATOM 872 N N . VAL A 1 109 ? -0.92 4.297 6.832 1 90.19 109 VAL A N 1
ATOM 873 C CA . VAL A 1 109 ? -2.043 3.816 6.031 1 90.19 109 VAL A CA 1
ATOM 874 C C . VAL A 1 109 ? -1.988 4.434 4.637 1 90.19 109 VAL A C 1
ATOM 876 O O . VAL A 1 109 ? -1.831 5.648 4.496 1 90.19 109 VAL A O 1
ATOM 879 N N . ILE A 1 110 ? -2.098 3.6 3.533 1 92.19 110 ILE A N 1
ATOM 880 C CA . ILE A 1 110 ? -2.105 4.156 2.184 1 92.19 110 ILE A CA 1
ATOM 881 C C . ILE A 1 110 ? -3.445 3.859 1.514 1 92.19 110 ILE A C 1
ATOM 883 O O . ILE A 1 110 ? -4.094 2.855 1.82 1 92.19 110 ILE A O 1
ATOM 887 N N . SER A 1 111 ? -3.85 4.812 0.671 1 92.31 111 SER A N 1
ATOM 888 C CA . SER A 1 111 ? -5.078 4.605 -0.087 1 92.31 111 SER A CA 1
ATOM 889 C C . SER A 1 111 ? -5.105 5.469 -1.345 1 92.31 111 SER A C 1
ATOM 891 O O . SER A 1 111 ? -4.141 6.176 -1.638 1 92.31 111 SER A O 1
ATOM 893 N N . THR A 1 112 ? -6.113 5.234 -2.17 1 84.88 112 THR A N 1
ATOM 894 C CA . THR A 1 112 ? -6.324 6.031 -3.373 1 84.88 112 THR A CA 1
ATOM 895 C C . THR A 1 112 ? -7.672 6.742 -3.322 1 84.88 112 THR A C 1
ATOM 897 O O . THR A 1 112 ? -8.531 6.402 -2.502 1 84.88 112 THR A O 1
ATOM 900 N N . GLY A 1 113 ? -7.852 7.785 -4.113 1 78.94 113 GLY A N 1
ATOM 901 C CA . GLY A 1 113 ? -9.156 8.406 -4.254 1 78.94 113 GLY A CA 1
ATOM 902 C C . GLY A 1 113 ? -10.164 7.512 -4.953 1 78.94 113 GLY A C 1
ATOM 903 O O . GLY A 1 113 ? -9.789 6.543 -5.621 1 78.94 113 GLY A O 1
ATOM 904 N N . TRP A 1 114 ? -11.367 7.855 -4.621 1 78.12 114 TRP A N 1
ATOM 905 C CA . TRP A 1 114 ? -12.445 7.145 -5.309 1 78.12 114 TRP A CA 1
ATOM 906 C C . TRP A 1 114 ? -12.281 7.246 -6.824 1 78.12 114 TRP A C 1
ATOM 908 O O . TRP A 1 114 ? -11.961 8.32 -7.348 1 78.12 114 TRP A O 1
ATOM 918 N N . GLY A 1 115 ? -12.469 6.172 -7.566 1 81.19 115 GLY A N 1
ATOM 919 C CA . GLY A 1 115 ? -12.398 6.191 -9.023 1 81.19 115 GLY A CA 1
ATOM 920 C C . GLY A 1 115 ? -10.977 6.191 -9.547 1 81.19 115 GLY A C 1
ATOM 921 O O . GLY A 1 115 ? -10.758 6.336 -10.75 1 81.19 115 GLY A O 1
ATOM 922 N N . THR A 1 116 ? -10.016 6.199 -8.727 1 82.56 116 THR A N 1
ATOM 923 C CA . THR A 1 116 ? -8.609 6.195 -9.109 1 82.56 116 THR A CA 1
ATOM 924 C C . THR A 1 116 ? -7.953 4.863 -8.75 1 82.56 116 THR A C 1
ATOM 926 O O . THR A 1 116 ? -8.305 4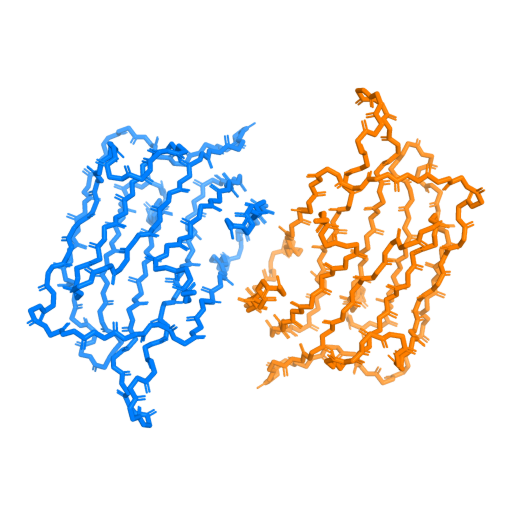.246 -7.738 1 82.56 116 THR A O 1
ATOM 929 N N . THR A 1 117 ? -7.168 4.352 -9.633 1 88.25 117 THR A N 1
ATOM 930 C CA . THR A 1 117 ? -6.34 3.186 -9.352 1 88.25 117 THR A CA 1
ATOM 931 C C . THR A 1 117 ? -4.871 3.58 -9.227 1 88.25 117 THR A C 1
ATOM 933 O O . THR A 1 117 ? -4.34 4.297 -10.086 1 88.25 117 THR A O 1
ATOM 936 N N . LEU A 1 118 ? -4.281 3.195 -8.133 1 91.69 118 LEU A N 1
ATOM 937 C CA . LEU A 1 118 ? -2.85 3.385 -7.934 1 91.69 118 LEU A CA 1
ATOM 938 C C . LEU A 1 118 ? -2.145 2.047 -7.742 1 91.69 118 LEU A C 1
ATOM 940 O O . LEU A 1 118 ? -2.729 1.107 -7.195 1 91.69 118 LEU A O 1
ATOM 944 N N . TYR A 1 119 ? -0.981 1.99 -8.203 1 91.94 119 TYR A N 1
ATOM 945 C CA . TYR A 1 119 ? -0.067 0.882 -7.953 1 91.94 119 TYR A CA 1
ATOM 946 C C . TYR A 1 119 ? 1.087 1.317 -7.059 1 91.94 119 TYR A C 1
ATOM 948 O O . TYR A 1 119 ? 1.691 2.369 -7.281 1 91.94 119 TYR A O 1
ATOM 956 N N . TRP A 1 120 ? 1.326 0.506 -6.02 1 93 120 TRP A N 1
ATOM 957 C CA . TRP A 1 120 ? 2.338 0.896 -5.043 1 93 120 TRP A CA 1
ATOM 958 C C . TRP A 1 120 ? 3.41 -0.179 -4.91 1 93 120 TRP A C 1
ATOM 960 O O . TRP A 1 120 ? 3.104 -1.373 -4.887 1 93 120 TRP A O 1
ATOM 970 N N . ILE A 1 121 ? 4.668 0.261 -4.816 1 90.94 121 ILE A N 1
ATOM 971 C CA . ILE A 1 121 ? 5.797 -0.581 -4.445 1 90.94 121 ILE A CA 1
ATOM 972 C C . ILE A 1 121 ? 6.449 -0.04 -3.172 1 90.94 121 ILE A C 1
ATOM 974 O O . ILE A 1 121 ? 6.746 1.152 -3.08 1 90.94 121 ILE A O 1
ATOM 978 N N . PHE A 1 122 ? 6.582 -0.89 -2.172 1 84.56 122 PHE A N 1
ATOM 979 C CA . PHE A 1 122 ? 7.227 -0.476 -0.931 1 84.56 122 PHE A CA 1
ATOM 980 C C . PHE A 1 122 ? 8.562 -1.183 -0.755 1 84.56 122 PHE A C 1
ATOM 982 O O . PHE A 1 122 ? 8.695 -2.369 -1.066 1 84.56 122 PHE A O 1
ATOM 989 N N . HIS A 1 123 ? 9.602 -0.486 -0.363 1 70.5 123 HIS A N 1
ATOM 990 C CA . HIS A 1 123 ? 10.906 -1.044 -0.014 1 70.5 123 HIS A CA 1
ATOM 991 C C . HIS A 1 123 ? 11.195 -0.872 1.473 1 70.5 123 HIS A C 1
ATOM 993 O O . HIS A 1 123 ? 11.578 0.213 1.912 1 70.5 123 HIS A O 1
ATOM 999 N N . PRO A 1 124 ? 10.641 -1.858 2.312 1 52.47 124 PRO A N 1
ATOM 1000 C CA . PRO A 1 124 ? 10.961 -1.669 3.73 1 52.47 124 PRO A CA 1
ATOM 1001 C C . PRO A 1 124 ? 12.438 -1.382 3.969 1 52.47 124 PRO A C 1
ATOM 1003 O O . PRO A 1 124 ? 13.297 -1.908 3.254 1 52.47 124 PRO A O 1
ATOM 1006 N N . GLN A 1 125 ? 12.875 -0.291 4.383 1 47.38 125 GLN A N 1
ATOM 1007 C CA . GLN A 1 125 ? 14.266 -0.016 4.703 1 47.38 125 GLN A CA 1
ATOM 1008 C C . GLN A 1 125 ? 14.742 -0.875 5.871 1 47.38 125 GLN A C 1
ATOM 1010 O O . GLN A 1 125 ? 13.953 -1.262 6.73 1 47.38 125 GLN A O 1
ATOM 1015 N N . MET B 1 1 ? 18.297 -11.023 5.527 1 30.66 1 MET B N 1
ATOM 1016 C CA . MET B 1 1 ? 17.547 -11.945 4.676 1 30.66 1 MET B CA 1
ATOM 1017 C C . MET B 1 1 ? 16.266 -11.289 4.16 1 30.66 1 MET B C 1
ATOM 1019 O O . MET B 1 1 ? 15.508 -10.711 4.934 1 30.66 1 MET B O 1
ATOM 1023 N N . ALA B 1 2 ? 16.125 -11 2.887 1 48.47 2 ALA B N 1
ATOM 1024 C CA . ALA B 1 2 ? 14.945 -10.406 2.266 1 48.47 2 ALA B CA 1
ATOM 1025 C C . ALA B 1 2 ? 13.664 -11.117 2.709 1 48.47 2 ALA B C 1
ATOM 1027 O O . ALA B 1 2 ? 13.617 -12.352 2.736 1 48.47 2 ALA B O 1
ATOM 1028 N N . ASP B 1 3 ? 12.789 -10.523 3.488 1 71.31 3 ASP B N 1
ATOM 1029 C CA . ASP B 1 3 ? 11.594 -11.148 4.039 1 71.31 3 ASP B CA 1
ATOM 1030 C C . ASP B 1 3 ? 10.82 -11.898 2.959 1 71.31 3 ASP B C 1
ATOM 1032 O O . ASP B 1 3 ? 10.781 -11.469 1.804 1 71.31 3 ASP B O 1
ATOM 1036 N N . SER B 1 4 ? 10.734 -13.242 3.1 1 88.94 4 SER B N 1
ATOM 1037 C CA . SER B 1 4 ? 10.023 -14.117 2.18 1 88.94 4 SER B CA 1
ATOM 1038 C C . SER B 1 4 ? 8.516 -14.086 2.434 1 88.94 4 SER B C 1
ATOM 1040 O O . SER B 1 4 ? 7.82 -15.07 2.193 1 88.94 4 SER B O 1
ATOM 1042 N N . SER B 1 5 ? 8.148 -12.969 3.061 1 92.75 5 SER B N 1
ATOM 1043 C CA . SER B 1 5 ? 6.727 -12.867 3.385 1 92.75 5 SER B CA 1
ATOM 1044 C C . SER B 1 5 ? 6.301 -11.414 3.545 1 92.75 5 SER B C 1
ATOM 1046 O O . SER B 1 5 ? 7.141 -10.516 3.605 1 92.75 5 SER B O 1
ATOM 1048 N N . LEU B 1 6 ? 5.074 -11.203 3.486 1 91.69 6 LEU B N 1
ATOM 1049 C CA . LEU B 1 6 ? 4.418 -9.922 3.719 1 91.69 6 LEU B CA 1
ATOM 1050 C C . LEU B 1 6 ? 3.227 -10.086 4.66 1 91.69 6 LEU B C 1
ATOM 1052 O O . LEU B 1 6 ? 2.412 -10.992 4.484 1 91.69 6 LEU B O 1
ATOM 1056 N N . ILE B 1 7 ? 3.244 -9.289 5.723 1 93.12 7 ILE B N 1
ATOM 1057 C CA . ILE B 1 7 ? 2.086 -9.211 6.605 1 93.12 7 ILE B CA 1
ATOM 1058 C C . ILE B 1 7 ? 1.452 -7.824 6.496 1 93.12 7 ILE B C 1
ATOM 1060 O O . ILE B 1 7 ? 2.152 -6.809 6.535 1 93.12 7 ILE B O 1
ATOM 1064 N N . PHE B 1 8 ? 0.066 -7.773 6.328 1 93.12 8 PHE B N 1
ATOM 1065 C CA . PHE B 1 8 ? -0.576 -6.484 6.098 1 93.12 8 PHE B CA 1
ATOM 1066 C C . PHE B 1 8 ? -2.027 -6.512 6.562 1 93.12 8 PHE B C 1
ATOM 1068 O O . PHE B 1 8 ? -2.572 -7.582 6.852 1 93.12 8 PHE B O 1
ATOM 1075 N N . GLN B 1 9 ? -2.59 -5.344 6.66 1 95.12 9 GLN B N 1
ATOM 1076 C CA . GLN B 1 9 ? -4.023 -5.156 6.855 1 95.12 9 GLN B CA 1
ATOM 1077 C C . GLN B 1 9 ? -4.652 -4.445 5.66 1 95.12 9 GLN B C 1
ATOM 1079 O O . GLN B 1 9 ? -4.051 -3.533 5.086 1 95.12 9 GLN B O 1
ATOM 1084 N N . VAL B 1 10 ? -5.836 -4.84 5.32 1 94.62 10 VAL B N 1
ATOM 1085 C CA . VAL B 1 10 ? -6.551 -4.148 4.254 1 94.62 10 VAL B CA 1
ATOM 1086 C C . VAL B 1 10 ? -8.016 -3.961 4.652 1 94.62 10 VAL B C 1
ATOM 1088 O O . VAL B 1 10 ? -8.625 -4.863 5.23 1 94.62 10 VAL B O 1
ATOM 1091 N N . TYR B 1 11 ? -8.477 -2.775 4.418 1 94.62 11 TYR B N 1
ATOM 1092 C CA . TYR B 1 11 ? -9.875 -2.404 4.629 1 94.62 11 TYR B CA 1
ATOM 1093 C C . TYR B 1 11 ? -10.516 -1.945 3.326 1 94.62 11 TYR B C 1
ATOM 1095 O O . TYR B 1 11 ? -9.984 -1.071 2.639 1 94.62 11 TYR B O 1
ATOM 1103 N N . GLY B 1 12 ? -11.695 -2.508 3.037 1 92.88 12 GLY B N 1
ATOM 1104 C CA . GLY B 1 12 ? -12.492 -2.266 1.843 1 92.88 12 GLY B CA 1
ATOM 1105 C C . GLY B 1 12 ? -13.391 -3.428 1.482 1 92.88 12 GLY B C 1
ATOM 1106 O O . GLY B 1 12 ? -13.32 -4.496 2.096 1 92.88 12 GLY B O 1
ATOM 1107 N N . CYS B 1 13 ? -14.172 -3.217 0.443 1 93.38 13 CYS B N 1
ATOM 1108 C CA . CYS B 1 13 ? -15.242 -4.18 0.197 1 93.38 13 CYS B CA 1
ATOM 1109 C C . CYS B 1 13 ? -14.727 -5.363 -0.621 1 93.38 13 CYS B C 1
ATOM 1111 O O . CYS B 1 13 ? -15.242 -6.477 -0.493 1 93.38 13 CYS B O 1
ATOM 1113 N N . ASP B 1 14 ? -13.773 -5.145 -1.55 1 92.62 14 ASP B N 1
ATOM 1114 C CA . ASP B 1 14 ? -13.305 -6.219 -2.418 1 92.62 14 ASP B CA 1
ATOM 1115 C C . ASP B 1 14 ? -12.078 -5.785 -3.217 1 92.62 14 ASP B C 1
ATOM 1117 O O . ASP B 1 14 ? -11.633 -4.641 -3.109 1 92.62 14 ASP B O 1
ATOM 1121 N N . ASN B 1 15 ? -11.484 -6.801 -3.904 1 92.94 15 ASN B N 1
ATOM 1122 C CA . ASN B 1 15 ? -10.516 -6.582 -4.973 1 92.94 15 ASN B CA 1
ATOM 1123 C C . ASN B 1 15 ? -9.195 -6.039 -4.43 1 92.94 15 ASN B C 1
ATOM 1125 O O . ASN B 1 15 ? -8.68 -5.035 -4.93 1 92.94 15 ASN B O 1
ATOM 1129 N N . ALA B 1 16 ? -8.641 -6.684 -3.428 1 94.62 16 ALA B N 1
ATOM 1130 C CA . ALA B 1 16 ? -7.254 -6.434 -3.057 1 94.62 16 ALA B CA 1
ATOM 1131 C C . ALA B 1 16 ? -6.297 -7.152 -4 1 94.62 16 ALA B C 1
ATOM 1133 O O . ALA B 1 16 ? -6.219 -8.383 -3.992 1 94.62 16 ALA B O 1
ATOM 1134 N N . PHE B 1 17 ? -5.547 -6.414 -4.777 1 94.06 17 PHE B N 1
ATOM 1135 C CA . PHE B 1 17 ? -4.641 -6.984 -5.766 1 94.06 17 PHE B CA 1
ATOM 1136 C C . PHE B 1 17 ? -3.193 -6.875 -5.297 1 94.06 17 PHE B C 1
ATOM 1138 O O . PHE B 1 17 ? -2.75 -5.801 -4.883 1 94.06 17 PHE B O 1
ATOM 1145 N N . ILE B 1 18 ? -2.467 -7.969 -5.344 1 93.44 18 ILE B N 1
ATOM 1146 C CA . ILE B 1 18 ? -1.051 -8.023 -4.996 1 93.44 18 ILE B CA 1
ATOM 1147 C C . ILE B 1 18 ? -0.28 -8.766 -6.09 1 93.44 18 ILE B C 1
ATOM 1149 O O . ILE B 1 18 ? -0.651 -9.875 -6.48 1 93.44 18 ILE B O 1
ATOM 1153 N N . LYS B 1 19 ? 0.722 -8.203 -6.645 1 91.19 19 LYS B N 1
ATOM 1154 C CA . LYS B 1 19 ? 1.601 -8.82 -7.633 1 91.19 19 LYS B CA 1
ATOM 1155 C C . LYS B 1 19 ? 2.992 -9.062 -7.055 1 91.19 19 LYS B C 1
ATOM 1157 O O . LYS B 1 19 ? 3.594 -8.156 -6.473 1 91.19 19 LYS B O 1
ATOM 1162 N N . LEU B 1 20 ? 3.428 -10.211 -7.121 1 90.38 20 LEU B N 1
ATOM 1163 C CA . LEU B 1 20 ? 4.793 -10.578 -6.762 1 90.38 20 LEU B CA 1
ATOM 1164 C C . LEU B 1 20 ? 5.672 -10.672 -8.008 1 90.38 20 LEU B C 1
ATOM 1166 O O . LEU B 1 20 ? 5.426 -11.5 -8.883 1 90.38 20 LEU B O 1
ATOM 1170 N N . HIS B 1 21 ? 6.645 -9.797 -8.039 1 87.81 21 HIS B N 1
ATOM 1171 C CA . HIS B 1 21 ? 7.594 -9.836 -9.141 1 87.81 21 HIS B CA 1
ATOM 1172 C C . HIS B 1 21 ? 8.828 -10.664 -8.781 1 87.81 21 HIS B C 1
ATOM 1174 O O . HIS B 1 21 ? 9.617 -10.258 -7.926 1 87.81 21 HIS B O 1
ATOM 1180 N N . ALA B 1 22 ? 8.992 -11.711 -9.312 1 81.75 22 ALA B N 1
ATOM 1181 C CA . ALA B 1 22 ? 10.133 -12.578 -9.047 1 81.75 22 ALA B CA 1
ATOM 1182 C C . ALA B 1 22 ? 11.367 -12.125 -9.812 1 81.75 22 ALA B C 1
ATOM 1184 O O . ALA B 1 22 ? 11.258 -11.508 -10.875 1 81.75 22 ALA B O 1
ATOM 1185 N N . SER B 1 23 ? 12.539 -11.992 -9.031 1 71.31 23 SER B N 1
ATOM 1186 C CA . SER B 1 23 ? 13.836 -11.531 -9.523 1 71.31 23 SER B CA 1
ATOM 1187 C C . SER B 1 23 ? 14.195 -12.211 -10.836 1 71.31 23 SER B C 1
ATOM 1189 O O . SER B 1 23 ? 15.156 -11.812 -11.508 1 71.31 23 SER B O 1
ATOM 1191 N N . SER B 1 24 ? 13.359 -13.133 -11.188 1 57.38 24 SER B N 1
ATOM 1192 C CA . SER B 1 24 ? 14.078 -13.758 -12.297 1 57.38 24 SER B CA 1
ATOM 1193 C C . SER B 1 24 ? 14.352 -12.75 -13.406 1 57.38 24 SER B C 1
ATOM 1195 O O . SER B 1 24 ? 13.812 -11.641 -13.398 1 57.38 24 SER B O 1
ATOM 1197 N N . SER B 1 25 ? 15.023 -13.156 -14.445 1 48.44 25 SER B N 1
ATOM 1198 C CA . SER B 1 25 ? 15.289 -12.406 -15.672 1 48.44 25 SER B CA 1
ATOM 1199 C C . SER B 1 25 ? 14.109 -11.523 -16.047 1 48.44 25 SER B C 1
ATOM 1201 O O . SER B 1 25 ? 13.008 -11.688 -15.523 1 48.44 25 SER B O 1
ATOM 1203 N N . LEU B 1 26 ? 14.133 -10.422 -16.875 1 50.09 26 LEU B N 1
ATOM 1204 C CA . LEU B 1 26 ? 13.203 -9.469 -17.484 1 50.09 26 LEU B CA 1
ATOM 1205 C C . LEU B 1 26 ? 11.781 -10.023 -17.453 1 50.09 26 LEU B C 1
ATOM 1207 O O . LEU B 1 26 ? 10.812 -9.258 -17.438 1 50.09 26 LEU B O 1
ATOM 1211 N N . LEU B 1 27 ? 11.898 -11.453 -17.562 1 51.03 27 LEU B N 1
ATOM 1212 C CA . LEU B 1 27 ? 10.703 -12.18 -17.984 1 51.03 27 LEU B CA 1
ATOM 1213 C C . LEU B 1 27 ? 10.188 -13.07 -16.859 1 51.03 27 LEU B C 1
ATOM 1215 O O . LEU B 1 27 ? 9.469 -14.039 -17.109 1 51.03 27 LEU B O 1
ATOM 1219 N N . GLY B 1 28 ? 10.797 -12.898 -15.688 1 56.56 28 GLY B N 1
ATOM 1220 C CA . GLY B 1 28 ? 10.367 -13.906 -14.742 1 56.56 28 GLY B CA 1
ATOM 1221 C C . GLY B 1 28 ? 8.883 -13.828 -14.422 1 56.56 28 GLY B C 1
ATOM 1222 O O . GLY B 1 28 ? 8.227 -12.844 -14.75 1 56.56 28 GLY B O 1
ATOM 1223 N N . PRO B 1 29 ? 8.438 -14.992 -14.039 1 62.66 29 PRO B N 1
ATOM 1224 C CA . PRO B 1 29 ? 6.988 -15.031 -13.828 1 62.66 29 PRO B CA 1
ATOM 1225 C C . PRO B 1 29 ? 6.523 -14.07 -12.742 1 62.66 29 PRO B C 1
ATOM 1227 O O . PRO B 1 29 ? 7.234 -13.852 -11.758 1 62.66 29 PRO B O 1
ATOM 1230 N N . ASN B 1 30 ? 5.574 -13.367 -13.07 1 84.44 30 ASN B N 1
ATOM 1231 C CA . ASN B 1 30 ? 4.852 -12.594 -12.07 1 84.44 30 ASN B CA 1
ATOM 1232 C C . ASN B 1 30 ? 3.631 -13.352 -11.555 1 84.44 30 ASN B C 1
ATOM 1234 O O . ASN B 1 30 ? 2.996 -14.094 -12.297 1 84.44 30 ASN B O 1
ATOM 1238 N N . TYR B 1 31 ? 3.553 -13.352 -10.273 1 90.56 31 TYR B N 1
ATOM 1239 C CA . TYR B 1 31 ? 2.363 -13.93 -9.656 1 90.56 31 TYR B CA 1
ATOM 1240 C C . TYR B 1 31 ? 1.369 -12.844 -9.266 1 90.56 31 TYR B C 1
ATOM 1242 O O . TYR B 1 31 ? 1.75 -11.836 -8.672 1 90.56 31 TYR B O 1
ATOM 1250 N N . ASN B 1 32 ? 0.126 -13.141 -9.656 1 91.81 32 ASN B N 1
ATOM 1251 C CA . ASN B 1 32 ? -0.959 -12.234 -9.305 1 91.81 32 ASN B CA 1
ATOM 1252 C C . ASN B 1 32 ? -1.867 -12.836 -8.234 1 91.81 32 ASN B C 1
ATOM 1254 O O . ASN B 1 32 ? -2.381 -13.945 -8.398 1 91.81 32 ASN B O 1
ATOM 1258 N N . ILE B 1 33 ? -2.01 -12.148 -7.207 1 94.56 33 ILE B N 1
ATOM 1259 C CA . ILE B 1 33 ? -2.883 -12.578 -6.117 1 94.56 33 ILE B CA 1
ATOM 1260 C C . ILE B 1 33 ? -4.059 -11.617 -5.992 1 94.56 33 ILE B C 1
ATOM 1262 O O . ILE B 1 33 ? -3.875 -10.398 -5.969 1 94.56 33 ILE B O 1
ATOM 1266 N N . ILE B 1 34 ? -5.266 -12.211 -6 1 94.31 34 ILE B N 1
ATOM 1267 C CA . ILE B 1 34 ? -6.473 -11.438 -5.723 1 94.31 34 ILE B CA 1
ATOM 1268 C C . ILE B 1 34 ? -7.117 -11.93 -4.434 1 94.31 34 ILE B C 1
ATOM 1270 O O . ILE B 1 34 ? -7.383 -13.125 -4.281 1 94.31 34 ILE B O 1
ATOM 1274 N N . ILE B 1 35 ? -7.285 -11.086 -3.439 1 95.38 35 ILE B N 1
ATOM 1275 C CA . ILE B 1 35 ? -8.062 -11.406 -2.244 1 95.38 35 ILE B CA 1
ATOM 1276 C C . ILE B 1 35 ? -9.406 -10.688 -2.295 1 95.38 35 ILE B C 1
ATOM 1278 O O . ILE B 1 35 ? -9.461 -9.469 -2.445 1 95.38 35 ILE B O 1
ATOM 1282 N N . GLY B 1 36 ? -10.5 -11.5 -2.17 1 94.81 36 GLY B N 1
ATOM 1283 C CA . GLY B 1 36 ? -11.836 -10.938 -2.221 1 94.81 36 GLY B CA 1
ATOM 1284 C C . GLY B 1 36 ? -12.219 -10.414 -3.592 1 94.81 36 GLY B C 1
ATOM 1285 O O . GLY B 1 36 ? -12.797 -9.336 -3.713 1 94.81 36 GLY B O 1
ATOM 1286 N N . GLY B 1 37 ? -11.852 -11.086 -4.566 1 91.75 37 GLY B N 1
ATOM 1287 C CA . GLY B 1 37 ? -12.234 -10.703 -5.914 1 91.75 37 GLY B CA 1
ATOM 1288 C C . GLY B 1 37 ? -13.688 -11.008 -6.227 1 91.75 37 GLY B C 1
ATOM 1289 O O . GLY B 1 37 ? -14.383 -11.641 -5.43 1 91.75 37 GLY B O 1
ATOM 1290 N N . TRP B 1 38 ? -14.156 -10.469 -7.355 1 89.5 38 TRP B N 1
ATOM 1291 C CA . TRP B 1 38 ? -15.508 -10.742 -7.836 1 89.5 38 TRP B CA 1
ATOM 1292 C C . TRP B 1 38 ? -16.531 -10.5 -6.734 1 89.5 38 TRP B C 1
ATOM 1294 O O . TRP B 1 38 ? -17.375 -11.359 -6.457 1 89.5 38 TRP B O 1
ATOM 1304 N N . GLY B 1 39 ? -16.422 -9.258 -6.191 1 89.69 39 GLY B N 1
ATOM 1305 C CA . GLY B 1 39 ? -17.359 -8.867 -5.148 1 89.69 39 GLY B CA 1
ATOM 1306 C C . GLY B 1 39 ? -17.125 -9.602 -3.84 1 89.69 39 GLY B C 1
ATOM 1307 O O . GLY B 1 39 ? -18.078 -9.945 -3.141 1 89.69 39 GLY B O 1
ATOM 1308 N N . ASN B 1 40 ? -15.859 -9.93 -3.598 1 93.19 40 ASN B N 1
ATOM 1309 C CA . ASN B 1 40 ? -15.477 -10.57 -2.344 1 93.19 40 ASN B CA 1
ATOM 1310 C C . ASN B 1 40 ? -15.984 -12 -2.266 1 93.19 40 ASN B C 1
ATOM 1312 O O . ASN B 1 40 ? -16.328 -12.492 -1.185 1 93.19 40 ASN B O 1
ATOM 1316 N N . THR B 1 41 ? -16.125 -12.688 -3.389 1 92.38 41 THR B N 1
ATOM 1317 C CA . THR B 1 41 ? -16.641 -14.055 -3.385 1 92.38 41 THR B CA 1
ATOM 1318 C C . THR B 1 41 ? -15.539 -15.047 -3.744 1 92.38 41 THR B C 1
ATOM 1320 O O . THR B 1 41 ? -15.711 -16.25 -3.578 1 92.38 41 THR B O 1
ATOM 1323 N N . ARG B 1 42 ? -14.398 -14.461 -4.199 1 93.5 42 ARG B N 1
ATOM 1324 C CA . ARG B 1 42 ? -13.359 -15.336 -4.734 1 93.5 42 ARG B CA 1
ATOM 1325 C C . ARG B 1 42 ? -11.969 -14.766 -4.477 1 93.5 42 ARG B C 1
ATOM 1327 O O . ARG B 1 42 ? -11.781 -13.547 -4.488 1 93.5 42 ARG B O 1
ATOM 1334 N N . SER B 1 43 ? -11 -15.656 -4.258 1 94.81 43 SER B N 1
ATOM 1335 C CA . SER B 1 43 ? -9.586 -15.305 -4.234 1 94.81 43 SER B CA 1
ATOM 1336 C C . SER B 1 43 ? -8.773 -16.219 -5.141 1 94.81 43 SER B C 1
ATOM 1338 O O . SER B 1 43 ? -9.148 -17.375 -5.359 1 94.81 43 SER B O 1
ATOM 1340 N N . GLN B 1 44 ? -7.703 -15.641 -5.676 1 94.5 44 GLN B N 1
ATOM 1341 C CA . GLN B 1 44 ? -7.016 -16.375 -6.73 1 94.5 44 GLN B CA 1
ATOM 1342 C C . GLN B 1 44 ? -5.523 -16.062 -6.738 1 94.5 44 GLN B C 1
ATOM 1344 O O . GLN B 1 44 ? -5.117 -14.945 -6.402 1 94.5 44 GLN B O 1
ATOM 1349 N N . ILE B 1 45 ? -4.699 -17.078 -7.133 1 94.06 45 ILE B N 1
ATOM 1350 C CA . ILE B 1 45 ? -3.32 -16.875 -7.57 1 94.06 45 ILE B CA 1
ATOM 1351 C C . ILE B 1 45 ? -3.195 -17.203 -9.055 1 94.06 45 ILE B C 1
ATOM 1353 O O . ILE B 1 45 ? -3.65 -18.266 -9.5 1 94.06 45 ILE B O 1
ATOM 1357 N N . SER B 1 46 ? -2.664 -16.328 -9.844 1 91.38 46 SER B N 1
ATOM 1358 C CA . SER B 1 46 ? -2.424 -16.578 -11.258 1 91.38 46 SER B CA 1
ATOM 1359 C C . SER B 1 46 ? -1.012 -16.172 -11.656 1 91.38 46 SER B C 1
ATOM 1361 O O . SER B 1 46 ? -0.312 -15.5 -10.898 1 91.38 46 SER B O 1
ATOM 1363 N N . LYS B 1 47 ? -0.57 -16.703 -12.773 1 86.12 47 LYS B N 1
ATOM 1364 C CA . LYS B 1 47 ? 0.723 -16.344 -13.344 1 86.12 47 LYS B CA 1
ATOM 1365 C C . LYS B 1 47 ? 0.548 -15.516 -14.617 1 86.12 47 LYS B C 1
ATOM 1367 O O . LYS B 1 47 ? -0.337 -15.797 -15.422 1 86.12 47 LYS B O 1
ATOM 1372 N N . THR B 1 48 ? 1.181 -14.25 -14.672 1 71.31 48 THR B N 1
ATOM 1373 C CA . THR B 1 48 ? 1.033 -13.32 -15.789 1 71.31 48 THR B CA 1
ATOM 1374 C C . THR B 1 48 ? 1.386 -13.992 -17.109 1 71.31 48 THR B C 1
ATOM 1376 O O . THR B 1 48 ? 0.677 -13.828 -18.109 1 71.31 48 THR B O 1
ATOM 1379 N N . VAL B 1 49 ? 2.541 -14.578 -17.281 1 58.59 49 VAL B N 1
ATOM 1380 C CA . VAL B 1 49 ? 3.01 -14.961 -18.609 1 58.59 49 VAL B CA 1
ATOM 1381 C C . VAL B 1 49 ? 2.025 -15.945 -19.234 1 58.59 49 VAL B C 1
ATOM 1383 O O . VAL B 1 49 ? 1.7 -15.844 -20.422 1 58.59 49 VAL B O 1
ATOM 1386 N N . THR B 1 50 ? 1.487 -16.766 -18.438 1 54.44 50 THR B N 1
ATOM 1387 C CA . THR B 1 50 ? 0.643 -17.797 -19.031 1 54.44 50 THR B CA 1
ATOM 1388 C C . THR B 1 50 ? -0.82 -17.578 -18.656 1 54.44 50 THR B C 1
ATOM 1390 O O . THR B 1 50 ? -1.705 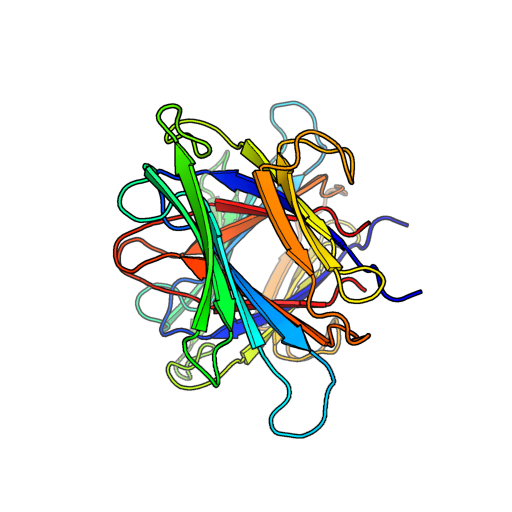-18.266 -19.156 1 54.44 50 THR B O 1
ATOM 1393 N N . THR B 1 51 ? -1.097 -16.359 -18.094 1 58.06 51 THR B N 1
ATOM 1394 C CA . THR B 1 51 ? -2.436 -16.094 -17.578 1 58.06 51 THR B CA 1
ATOM 1395 C C . THR B 1 51 ? -3.053 -17.375 -17 1 58.06 51 THR B C 1
ATOM 1397 O O . THR B 1 51 ? -4.266 -17.562 -17.094 1 58.06 51 THR B O 1
ATOM 1400 N N . GLU B 1 52 ? -2.133 -18.266 -16.609 1 69.06 52 GLU B N 1
ATOM 1401 C CA . GLU B 1 52 ? -2.609 -19.516 -16.047 1 69.06 52 GLU B CA 1
ATOM 1402 C C . GLU B 1 52 ? -3.152 -19.297 -14.633 1 69.06 52 GLU B C 1
ATOM 1404 O O . GLU B 1 52 ? -2.484 -18.703 -13.781 1 69.06 52 GLU B O 1
ATOM 1409 N N . GLN B 1 53 ? -4.473 -19.516 -14.547 1 70.88 53 GLN B N 1
ATOM 1410 C CA . GLN B 1 53 ? -5.062 -19.562 -13.211 1 70.88 53 GLN B CA 1
ATOM 1411 C C . GLN B 1 53 ? -4.523 -20.75 -12.422 1 70.88 53 GLN B C 1
ATOM 1413 O O . GLN B 1 53 ? -4.715 -21.906 -12.812 1 70.88 53 GLN B O 1
ATOM 1418 N N . LEU B 1 54 ? -3.898 -20.375 -11.375 1 76.38 54 LEU B N 1
ATOM 1419 C CA . LEU B 1 54 ? -3.201 -21.438 -10.656 1 76.38 54 LEU B CA 1
ATOM 1420 C C . LEU B 1 54 ? -4.074 -22 -9.531 1 76.38 54 LEU B C 1
ATOM 1422 O O . LEU B 1 54 ? -4.199 -23.219 -9.391 1 76.38 54 LEU B O 1
ATOM 1426 N N . VAL B 1 55 ? -4.609 -21.172 -8.82 1 84 55 VAL B N 1
ATOM 1427 C CA . VAL B 1 55 ? -5.41 -21.594 -7.676 1 84 55 VAL B CA 1
ATOM 1428 C C . VAL B 1 55 ? -6.598 -20.641 -7.496 1 84 55 VAL B C 1
ATOM 1430 O O . VAL B 1 55 ? -6.457 -19.438 -7.645 1 84 55 VAL B O 1
ATOM 1433 N N . ASP B 1 56 ? -7.75 -21.266 -7.277 1 85 56 ASP B N 1
ATOM 1434 C CA . ASP B 1 56 ? -8.953 -20.5 -6.945 1 85 56 ASP B CA 1
ATOM 1435 C C . ASP B 1 56 ? -9.57 -21 -5.641 1 85 56 ASP B C 1
ATOM 1437 O O . ASP B 1 56 ? -9.602 -22.203 -5.375 1 85 56 ASP B O 1
ATOM 1441 N N . LEU B 1 57 ? -9.891 -20.062 -4.895 1 84.44 57 LEU B N 1
ATOM 1442 C CA . LEU B 1 57 ? -10.703 -20.375 -3.719 1 84.44 57 LEU B CA 1
ATOM 1443 C C . LEU B 1 57 ? -12.016 -19.594 -3.756 1 84.44 57 LEU B C 1
ATOM 1445 O O . LEU B 1 57 ? -12.016 -18.359 -3.799 1 84.44 57 LEU B O 1
ATOM 1449 N N . TYR B 1 58 ? -13.047 -20.375 -3.732 1 84.06 58 TYR B N 1
ATOM 1450 C CA . TYR B 1 58 ? -14.375 -19.781 -3.594 1 84.06 58 TYR B CA 1
ATOM 1451 C C . TYR B 1 58 ? -14.859 -19.859 -2.15 1 84.06 58 TYR B C 1
ATOM 1453 O O . TYR B 1 58 ? -14.617 -20.844 -1.457 1 84.06 58 TYR B O 1
ATOM 1461 N N . TYR B 1 59 ? -15.391 -18.781 -1.681 1 81.81 59 TYR B N 1
ATOM 1462 C CA . TYR B 1 59 ? -15.852 -18.812 -0.298 1 81.81 59 TYR B CA 1
ATOM 1463 C C . TYR B 1 59 ? -17.172 -18.062 -0.143 1 81.81 59 TYR B C 1
ATOM 1465 O O . TYR B 1 59 ? -17.453 -17.141 -0.906 1 81.81 59 TYR B O 1
ATOM 1473 N N . TYR B 1 60 ? -17.891 -18.703 0.852 1 73.06 60 TYR B N 1
ATOM 1474 C CA . TYR B 1 60 ? -19.172 -18.094 1.2 1 73.06 60 TYR B CA 1
ATOM 1475 C C . TYR B 1 60 ? -19 -16.953 2.201 1 73.06 60 TYR B C 1
ATOM 1477 O O . TYR B 1 60 ? -19.688 -15.945 2.131 1 73.06 60 TYR B O 1
ATOM 1485 N N . ASN B 1 61 ? -18.047 -17.203 3.082 1 78.81 61 ASN B N 1
ATOM 1486 C CA . ASN B 1 61 ? -17.781 -16.141 4.035 1 78.81 61 ASN B CA 1
ATOM 1487 C C . ASN B 1 61 ? -16.719 -15.172 3.51 1 78.81 61 ASN B C 1
ATOM 1489 O O . ASN B 1 61 ? -15.602 -15.594 3.186 1 78.81 61 ASN B O 1
ATOM 1493 N N . HIS B 1 62 ? -17.062 -13.969 3.561 1 86.81 62 HIS B N 1
ATOM 1494 C CA . HIS B 1 62 ? -16.234 -12.922 2.969 1 86.81 62 HIS B CA 1
ATOM 1495 C C . HIS B 1 62 ? -14.922 -12.773 3.729 1 86.81 62 HIS B C 1
ATOM 1497 O O . HIS B 1 62 ? -14.906 -12.766 4.961 1 86.81 62 HIS B O 1
ATOM 1503 N N . LEU B 1 63 ? -13.828 -12.844 3.029 1 93.88 63 LEU B N 1
ATOM 1504 C CA . LEU B 1 63 ? -12.508 -12.672 3.639 1 93.88 63 LEU B CA 1
ATOM 1505 C C . LEU B 1 63 ? -12.258 -11.203 3.98 1 93.88 63 LEU B C 1
ATOM 1507 O O . LEU B 1 63 ? -11.734 -10.898 5.055 1 93.88 63 LEU B O 1
ATOM 1511 N N . MET B 1 64 ? -12.688 -10.328 3.045 1 94.56 64 MET B N 1
ATOM 1512 C CA . MET B 1 64 ? -12.562 -8.898 3.316 1 94.56 64 MET B CA 1
ATOM 1513 C C . MET B 1 64 ? -13.828 -8.359 3.979 1 94.56 64 MET B C 1
ATOM 1515 O O . MET B 1 64 ? -14.867 -9.031 3.988 1 94.56 64 MET B O 1
ATOM 1519 N N . ASP B 1 65 ? -13.75 -7.227 4.664 1 94.5 65 ASP B N 1
ATOM 1520 C CA . ASP B 1 65 ? -14.836 -6.59 5.406 1 94.5 65 ASP B CA 1
ATOM 1521 C C . ASP B 1 65 ? -14.945 -5.109 5.051 1 94.5 65 ASP B C 1
ATOM 1523 O O . ASP B 1 65 ? -13.953 -4.379 5.09 1 94.5 65 ASP B O 1
ATOM 1527 N N . CYS B 1 66 ? -16.141 -4.723 4.766 1 92.81 66 CYS B N 1
ATOM 1528 C CA . CYS B 1 66 ? -16.359 -3.355 4.312 1 92.81 66 CYS B CA 1
ATOM 1529 C C . CYS B 1 66 ? -16.328 -2.379 5.48 1 92.81 66 CYS B C 1
ATOM 1531 O O . CYS B 1 66 ? -16.391 -1.165 5.285 1 92.81 66 CYS B O 1
ATOM 1533 N N . TYR B 1 67 ? -16.125 -2.938 6.648 1 92.81 67 TYR B N 1
ATOM 1534 C CA . TYR B 1 67 ? -16.312 -2.053 7.793 1 92.81 67 TYR B CA 1
ATOM 1535 C C . TYR B 1 67 ? -15.086 -2.09 8.703 1 92.81 67 TYR B C 1
ATOM 1537 O O . TYR B 1 67 ? -15 -1.332 9.672 1 92.81 67 TYR B O 1
ATOM 1545 N N . SER B 1 68 ? -14.102 -2.9 8.344 1 94.31 68 SER B N 1
ATOM 1546 C CA . SER B 1 68 ? -12.953 -2.998 9.242 1 94.31 68 SER B CA 1
ATOM 1547 C C . SER B 1 68 ? -11.734 -3.553 8.516 1 94.31 68 SER B C 1
ATOM 1549 O O . SER B 1 68 ? -11.867 -4.207 7.48 1 94.31 68 SER B O 1
ATOM 1551 N N . PHE B 1 69 ? -10.586 -3.252 9.109 1 95.44 69 PHE B N 1
ATOM 1552 C CA . PHE B 1 69 ? -9.344 -3.83 8.617 1 95.44 69 PHE B CA 1
ATOM 1553 C C . PHE B 1 69 ? -9.297 -5.328 8.891 1 95.44 69 PHE B C 1
ATOM 1555 O O . PHE B 1 69 ? -9.648 -5.77 9.984 1 95.44 69 PHE B O 1
ATOM 1562 N N . GLN B 1 70 ? -8.945 -6.074 7.918 1 96.75 70 GLN B N 1
ATOM 1563 C CA . GLN B 1 70 ? -8.648 -7.496 8.062 1 96.75 70 GLN B CA 1
ATOM 1564 C C . GLN B 1 70 ? -7.16 -7.77 7.867 1 96.75 70 GLN B C 1
ATOM 1566 O O . GLN B 1 70 ? -6.516 -7.145 7.02 1 96.75 70 GLN B O 1
ATOM 1571 N N . ASN B 1 71 ? -6.672 -8.758 8.609 1 96.56 71 ASN B N 1
ATOM 1572 C CA . ASN B 1 71 ? -5.262 -9.125 8.547 1 96.56 71 ASN B CA 1
ATOM 1573 C C . ASN B 1 71 ? -5.02 -10.273 7.574 1 96.56 71 ASN B C 1
ATOM 1575 O O . ASN B 1 71 ? -5.746 -11.266 7.59 1 96.56 71 ASN B O 1
ATOM 1579 N N . PHE B 1 72 ? -3.99 -10.062 6.762 1 96.5 72 PHE B N 1
ATOM 1580 C CA . PHE B 1 72 ? -3.578 -11.117 5.848 1 96.5 72 PHE B CA 1
ATOM 1581 C C . PHE B 1 72 ? -2.059 -11.234 5.805 1 96.5 72 PHE B C 1
ATOM 1583 O O . PHE B 1 72 ? -1.349 -10.328 6.25 1 96.5 72 PHE B O 1
ATOM 1590 N N . TRP B 1 73 ? -1.648 -12.375 5.332 1 95.44 73 TRP B N 1
ATOM 1591 C CA . TRP B 1 73 ? -0.226 -12.547 5.059 1 95.44 73 TRP B CA 1
ATOM 1592 C C . TRP B 1 73 ? -0.009 -13.352 3.781 1 95.44 73 TRP B C 1
ATOM 1594 O O . TRP B 1 73 ? -0.882 -14.117 3.369 1 95.44 73 TRP B O 1
ATOM 1604 N N . ILE B 1 74 ? 1.137 -13.164 3.068 1 95.19 74 ILE B N 1
ATOM 1605 C CA . ILE B 1 74 ? 1.618 -13.906 1.911 1 95.19 74 ILE B CA 1
ATOM 1606 C C . ILE B 1 74 ? 3.051 -14.367 2.156 1 95.19 74 ILE B C 1
ATOM 1608 O O . ILE B 1 74 ? 3.898 -13.586 2.594 1 95.19 74 ILE B O 1
ATOM 1612 N N . SER B 1 75 ? 3.27 -15.586 1.92 1 94.56 75 SER B N 1
ATOM 1613 C CA . SER B 1 75 ? 4.625 -16.125 1.98 1 94.56 75 SER B CA 1
ATOM 1614 C C . SER B 1 75 ? 5.016 -16.797 0.663 1 94.56 75 SER B C 1
ATOM 1616 O O . SER B 1 75 ? 4.168 -17.375 -0.02 1 94.56 75 SER B O 1
ATOM 1618 N N . TRP B 1 76 ? 6.273 -16.75 0.274 1 93.38 76 TRP B N 1
ATOM 1619 C CA . TRP B 1 76 ? 6.77 -17.344 -0.962 1 93.38 76 TRP B CA 1
ATOM 1620 C C . TRP B 1 76 ? 8.055 -18.125 -0.712 1 93.38 76 TRP B C 1
ATOM 1622 O O . TRP B 1 76 ? 8.945 -18.156 -1.563 1 93.38 76 TRP B O 1
ATOM 1632 N N . GLN B 1 77 ? 8.086 -18.719 0.297 1 89.75 77 GLN B N 1
ATOM 1633 C CA . GLN B 1 77 ? 9.273 -19.453 0.703 1 89.75 77 GLN B CA 1
ATOM 1634 C C . GLN B 1 77 ? 9.422 -20.75 -0.105 1 89.75 77 GLN B C 1
ATOM 1636 O O . GLN B 1 77 ? 8.445 -21.469 -0.32 1 89.75 77 GLN B O 1
ATOM 1641 N N . LYS B 1 78 ? 10.602 -20.969 -0.552 1 85.81 78 LYS B N 1
ATOM 1642 C CA . LYS B 1 78 ? 10.992 -22.219 -1.198 1 85.81 78 LYS B CA 1
ATOM 1643 C C . LYS B 1 78 ? 10.109 -22.516 -2.404 1 85.81 78 LYS B C 1
ATOM 1645 O O . LYS B 1 78 ? 9.656 -23.656 -2.588 1 85.81 78 LYS B O 1
ATOM 1650 N N . GLY B 1 79 ? 9.68 -21.516 -3.068 1 85.5 79 GLY B N 1
ATOM 1651 C CA . GLY B 1 79 ? 8.93 -21.672 -4.305 1 85.5 79 GLY B CA 1
ATOM 1652 C C . GLY B 1 79 ? 7.449 -21.906 -4.074 1 85.5 79 GLY B C 1
ATOM 1653 O O . GLY B 1 79 ? 6.715 -22.234 -5.012 1 85.5 79 GLY B O 1
ATOM 1654 N N . MET B 1 80 ? 7.082 -21.891 -2.877 1 92.25 80 MET B N 1
ATOM 1655 C CA . MET B 1 80 ? 5.68 -22.062 -2.508 1 92.25 80 MET B CA 1
ATOM 1656 C C . MET B 1 80 ? 5.059 -20.734 -2.088 1 92.25 80 MET B C 1
ATOM 1658 O O . MET B 1 80 ? 5.594 -20.047 -1.226 1 92.25 80 MET B O 1
ATOM 1662 N N . ILE B 1 81 ? 3.938 -20.438 -2.805 1 93.56 81 ILE B N 1
ATOM 1663 C CA . ILE B 1 81 ? 3.188 -19.25 -2.41 1 93.56 81 ILE B CA 1
ATOM 1664 C C . ILE B 1 81 ? 2.006 -19.641 -1.531 1 93.56 81 ILE B C 1
ATOM 1666 O O . ILE B 1 81 ? 1.205 -20.5 -1.911 1 93.56 81 ILE B O 1
ATOM 1670 N N . ARG B 1 82 ? 1.967 -19.156 -0.363 1 95.88 82 ARG B N 1
ATOM 1671 C CA . ARG B 1 82 ? 0.848 -19.344 0.555 1 95.88 82 ARG B CA 1
ATOM 1672 C C . ARG B 1 82 ? 0.222 -18 0.937 1 95.88 82 ARG B C 1
ATOM 1674 O O . ARG B 1 82 ? 0.933 -17.016 1.174 1 95.88 82 ARG B O 1
ATOM 1681 N N . VAL B 1 83 ? -1.09 -17.953 0.935 1 96.69 83 VAL B N 1
ATOM 1682 C CA . VAL B 1 83 ? -1.848 -16.781 1.39 1 96.69 83 VAL B CA 1
ATOM 1683 C C . VAL B 1 83 ? -2.758 -17.188 2.549 1 96.69 83 VAL B C 1
ATOM 1685 O O . VAL B 1 83 ? -3.453 -18.203 2.479 1 96.69 83 VAL B O 1
ATOM 1688 N N . GLY B 1 84 ? -2.682 -16.406 3.592 1 96.81 84 GLY B N 1
ATOM 1689 C CA . GLY B 1 84 ? -3.518 -16.734 4.738 1 96.81 84 GLY B CA 1
ATOM 1690 C C . GLY B 1 84 ? -4.051 -15.508 5.453 1 96.81 84 GLY B C 1
ATOM 1691 O O . GLY B 1 84 ? -3.66 -14.383 5.141 1 96.81 84 GLY B O 1
ATOM 1692 N N . SER B 1 85 ? -4.996 -15.75 6.41 1 96.69 85 SER B N 1
ATOM 1693 C CA . SER B 1 85 ? -5.562 -14.68 7.227 1 96.69 85 SER B CA 1
ATOM 1694 C C . SER B 1 85 ? -4.91 -14.633 8.602 1 96.69 85 SER B C 1
ATOM 1696 O O . SER B 1 85 ? -4.406 -15.648 9.094 1 96.69 85 SER B O 1
ATOM 1698 N N . GLY B 1 86 ? -4.852 -13.438 9.156 1 95.88 86 GLY B N 1
ATOM 1699 C CA . GLY B 1 86 ? -4.277 -13.242 10.477 1 95.88 86 GLY B CA 1
ATOM 1700 C C . GLY B 1 86 ? -2.873 -12.672 10.438 1 95.88 86 GLY B C 1
ATOM 1701 O O . GLY B 1 86 ? -2.453 -12.109 9.43 1 95.88 86 GLY B O 1
ATOM 1702 N N . ASN B 1 87 ? -2.141 -12.836 11.602 1 94.56 87 ASN B N 1
ATOM 1703 C CA . ASN B 1 87 ? -0.838 -12.195 11.75 1 94.56 87 ASN B CA 1
ATOM 1704 C C . ASN B 1 87 ? 0.28 -13.227 11.898 1 94.56 87 ASN B C 1
ATOM 1706 O O . ASN B 1 87 ? 1.432 -12.859 12.141 1 94.56 87 ASN B O 1
ATOM 1710 N N . THR B 1 88 ? -0.116 -14.461 11.812 1 95.19 88 THR B N 1
ATOM 1711 C CA . THR B 1 88 ? 0.865 -15.523 12 1 95.19 88 THR B CA 1
ATOM 1712 C C . THR B 1 88 ? 1.062 -16.312 10.711 1 95.19 88 THR B C 1
ATOM 1714 O O . THR B 1 88 ? 0.123 -16.922 10.203 1 95.19 88 THR B O 1
ATOM 1717 N N . LEU B 1 89 ? 2.234 -16.266 10.273 1 93.81 89 LEU B N 1
ATOM 1718 C CA . LEU B 1 89 ? 2.561 -16.984 9.039 1 93.81 89 LEU B CA 1
ATOM 1719 C C . LEU B 1 89 ? 2.188 -18.453 9.141 1 93.81 89 LEU B C 1
ATOM 1721 O O . LEU B 1 89 ? 2.305 -19.047 10.211 1 93.81 89 LEU B O 1
ATOM 1725 N N . ASN B 1 90 ? 1.693 -19 8.125 1 95.12 90 ASN B N 1
ATOM 1726 C CA . ASN B 1 90 ? 1.402 -20.422 7.902 1 95.12 90 ASN B CA 1
ATOM 1727 C C . ASN B 1 90 ? 0.198 -20.875 8.719 1 95.12 90 ASN B C 1
ATOM 1729 O O . ASN B 1 90 ? -0.07 -22.078 8.812 1 95.12 90 ASN B O 1
ATOM 1733 N N . TYR B 1 91 ? -0.47 -20.016 9.336 1 96.19 91 TYR B N 1
ATOM 1734 C CA . TYR B 1 91 ? -1.758 -20.297 9.961 1 96.19 91 TYR B CA 1
ATOM 1735 C C . TYR B 1 91 ? -2.904 -19.781 9.102 1 96.19 91 TYR B C 1
ATOM 1737 O O . TYR B 1 91 ? -2.77 -18.75 8.422 1 96.19 91 TYR B O 1
ATOM 1745 N N . ASN B 1 92 ? -4.082 -20.438 9.062 1 96.44 92 ASN B N 1
ATOM 1746 C CA . ASN B 1 92 ? -5.297 -20.062 8.344 1 96.44 92 ASN B CA 1
ATOM 1747 C C . ASN B 1 92 ? -5.027 -19.844 6.859 1 96.44 92 ASN B C 1
ATOM 1749 O O . ASN B 1 92 ? -5.422 -18.828 6.293 1 96.44 92 ASN B O 1
ATOM 1753 N N . VAL B 1 93 ? -4.301 -20.797 6.297 1 96.12 93 VAL B N 1
ATOM 1754 C CA . VAL B 1 93 ? -3.967 -20.75 4.879 1 96.12 93 VAL B CA 1
ATOM 1755 C C . VAL B 1 93 ? -5.227 -20.984 4.043 1 96.12 93 VAL B C 1
ATOM 1757 O O . VAL B 1 93 ? -5.965 -21.938 4.277 1 96.12 93 VAL B O 1
ATOM 1760 N N . PHE B 1 94 ? -5.473 -19.984 3.006 1 96 94 PHE B N 1
ATOM 1761 C CA . PHE B 1 94 ? -6.652 -20.219 2.182 1 96 94 PHE B CA 1
ATOM 1762 C C . PHE B 1 94 ? -6.277 -20.297 0.706 1 96 94 PHE B C 1
ATOM 1764 O O . PHE B 1 94 ? -7.078 -20.734 -0.124 1 96 94 PHE B O 1
ATOM 1771 N N . LEU B 1 95 ? -5.09 -19.922 0.312 1 95.5 95 LEU B N 1
ATOM 1772 C CA . LEU B 1 95 ? -4.531 -20.172 -1.011 1 95.5 95 LEU B CA 1
ATOM 1773 C C . LEU B 1 95 ? -3.139 -20.781 -0.902 1 95.5 95 LEU B C 1
ATOM 1775 O O . LEU B 1 95 ? -2.344 -20.391 -0.047 1 95.5 95 LEU B O 1
ATOM 1779 N N . LEU B 1 96 ? -2.91 -21.703 -1.789 1 94.38 96 LEU B N 1
ATOM 1780 C CA . LEU B 1 96 ? -1.602 -22.344 -1.832 1 94.38 96 LEU B CA 1
ATOM 1781 C C . LEU B 1 96 ? -1.23 -22.719 -3.262 1 94.38 96 LEU B C 1
ATOM 1783 O O . LEU B 1 96 ? -2.039 -23.312 -3.98 1 94.38 96 LEU B O 1
ATOM 1787 N N . TYR B 1 97 ? -0.015 -22.312 -3.605 1 92.44 97 TYR B N 1
ATOM 1788 C CA . TYR B 1 97 ? 0.512 -22.688 -4.914 1 92.44 97 TYR B CA 1
ATOM 1789 C C . TYR B 1 97 ? 1.974 -23.109 -4.809 1 92.44 97 TYR B C 1
ATOM 1791 O O . TYR B 1 97 ? 2.809 -22.359 -4.309 1 92.44 97 TYR B O 1
ATOM 1799 N N . ASP B 1 98 ? 2.139 -24.266 -5.355 1 91.56 98 ASP B N 1
ATOM 1800 C CA . ASP B 1 98 ? 3.504 -24.781 -5.406 1 91.56 98 ASP B CA 1
ATOM 1801 C C . ASP B 1 98 ? 4.098 -24.641 -6.805 1 91.56 98 ASP B C 1
ATOM 1803 O O . ASP B 1 98 ? 3.717 -25.359 -7.727 1 91.56 98 ASP B O 1
ATOM 1807 N N . ASP B 1 99 ? 5.055 -23.781 -7.062 1 84.56 99 ASP B N 1
ATOM 1808 C CA . ASP B 1 99 ? 5.664 -23.547 -8.367 1 84.56 99 ASP B CA 1
ATOM 1809 C C . ASP B 1 99 ? 6.723 -24.609 -8.68 1 84.56 99 ASP B C 1
ATOM 1811 O O . ASP B 1 99 ? 7.059 -24.844 -9.844 1 84.56 99 ASP B O 1
ATOM 1815 N N . MET B 1 100 ? 7.188 -25.312 -7.668 1 80.5 100 MET B N 1
ATOM 1816 C CA . MET B 1 100 ? 8.172 -26.391 -7.773 1 80.5 100 MET B CA 1
ATOM 1817 C C . MET B 1 100 ? 9.57 -25.812 -8.016 1 80.5 100 MET B C 1
ATOM 1819 O O . MET B 1 100 ? 10.562 -26.531 -7.859 1 80.5 100 MET B O 1
ATOM 1823 N N . CYS B 1 101 ? 9.664 -24.531 -8.531 1 80.06 101 CYS B N 1
ATOM 1824 C CA . CYS B 1 101 ? 10.945 -23.859 -8.711 1 80.06 101 CYS B CA 1
ATOM 1825 C C . CYS B 1 101 ? 11.164 -22.797 -7.641 1 80.06 101 CYS B C 1
ATOM 1827 O O . CYS B 1 101 ? 10.211 -22.141 -7.219 1 80.06 101 CYS B O 1
ATOM 1829 N N . SER B 1 102 ? 12.367 -22.75 -7.238 1 80.75 102 SER B N 1
ATOM 1830 C CA . SER B 1 102 ? 12.703 -21.703 -6.289 1 80.75 102 SER B CA 1
ATOM 1831 C C . SER B 1 102 ? 12.82 -20.344 -6.98 1 80.75 102 SER B C 1
ATOM 1833 O O . SER B 1 102 ? 13.312 -20.266 -8.109 1 80.75 102 SER B O 1
ATOM 1835 N N . PHE B 1 103 ? 12.258 -19.359 -6.336 1 82.12 103 PHE B N 1
ATOM 1836 C CA . PHE B 1 103 ? 12.375 -18 -6.859 1 82.12 103 PHE B CA 1
ATOM 1837 C C . PHE B 1 103 ? 12.469 -16.984 -5.723 1 82.12 103 PHE B C 1
ATOM 1839 O O . PHE B 1 103 ? 12.164 -17.312 -4.574 1 82.12 103 PHE B O 1
ATOM 1846 N N . THR B 1 104 ? 13.008 -15.914 -6.031 1 85.19 104 THR B N 1
ATOM 1847 C CA . THR B 1 104 ? 13.023 -14.781 -5.109 1 85.19 104 THR B CA 1
ATOM 1848 C C . THR B 1 104 ? 12.102 -13.672 -5.598 1 85.19 104 THR B C 1
ATOM 1850 O O . THR B 1 104 ? 11.867 -13.539 -6.801 1 85.19 104 THR B O 1
ATOM 1853 N N . ILE B 1 105 ? 11.5 -13.055 -4.691 1 87.62 105 ILE B N 1
ATOM 1854 C CA . ILE B 1 105 ? 10.641 -11.93 -5.051 1 87.62 105 ILE B CA 1
ATOM 1855 C C . ILE B 1 105 ? 11.43 -10.625 -4.945 1 87.62 105 ILE B C 1
ATOM 1857 O O . ILE B 1 105 ? 12.023 -10.336 -3.906 1 87.62 105 ILE B O 1
ATOM 1861 N N . GLN B 1 106 ? 11.414 -9.922 -6.027 1 83.62 106 GLN B N 1
ATOM 1862 C CA . GLN B 1 106 ? 12.156 -8.664 -6.082 1 83.62 106 GLN B CA 1
ATOM 1863 C C . GLN B 1 106 ? 11.312 -7.5 -5.574 1 83.62 106 GLN B C 1
ATOM 1865 O O . GLN B 1 106 ? 11.828 -6.578 -4.945 1 83.62 106 GLN B O 1
ATOM 1870 N N . GLU B 1 107 ? 10.008 -7.645 -5.973 1 87.12 107 GLU B N 1
ATOM 1871 C CA . GLU B 1 107 ? 9.133 -6.535 -5.609 1 87.12 107 GLU B CA 1
ATOM 1872 C C . GLU B 1 107 ? 7.695 -7.008 -5.418 1 87.12 107 GLU B C 1
ATOM 1874 O O . GLU B 1 107 ? 7.25 -7.945 -6.086 1 87.12 107 GLU B O 1
ATOM 1879 N N . VAL B 1 108 ? 7.066 -6.34 -4.496 1 88.94 108 VAL B N 1
ATOM 1880 C CA . VAL B 1 108 ? 5.633 -6.508 -4.285 1 88.94 108 VAL B CA 1
ATOM 1881 C C . VAL B 1 108 ? 4.895 -5.238 -4.707 1 88.94 108 VAL B C 1
ATOM 1883 O O . VAL B 1 108 ? 5.285 -4.133 -4.328 1 88.94 108 VAL B O 1
ATOM 1886 N N . VAL B 1 109 ? 3.916 -5.43 -5.582 1 90.12 109 VAL B N 1
ATOM 1887 C CA . VAL B 1 109 ? 3.084 -4.32 -6.039 1 90.12 109 VAL B CA 1
ATOM 1888 C C . VAL B 1 109 ? 1.656 -4.5 -5.523 1 90.12 109 VAL B C 1
ATOM 1890 O O . VAL B 1 109 ? 1.073 -5.578 -5.656 1 90.12 109 VAL B O 1
ATOM 1893 N N . ILE B 1 110 ? 1.037 -3.438 -4.891 1 92.31 110 ILE B N 1
ATOM 1894 C CA . ILE B 1 110 ? -0.345 -3.545 -4.438 1 92.31 110 ILE B CA 1
ATOM 1895 C C . ILE B 1 110 ? -1.214 -2.539 -5.191 1 92.31 110 ILE B C 1
ATOM 1897 O O . ILE B 1 110 ? -0.731 -1.485 -5.613 1 92.31 110 ILE B O 1
ATOM 1901 N N . SER B 1 111 ? -2.477 -2.951 -5.391 1 92.31 111 SER B N 1
ATOM 1902 C CA . SER B 1 111 ? -3.428 -2.043 -6.023 1 92.31 111 SER B CA 1
ATOM 1903 C C . SER B 1 111 ? -4.867 -2.443 -5.711 1 92.31 111 SER B C 1
ATOM 1905 O O . SER B 1 111 ? -5.102 -3.383 -4.949 1 92.31 111 SER B O 1
ATOM 1907 N N . THR B 1 112 ? -5.797 -1.608 -6.117 1 84.94 112 THR B N 1
ATOM 1908 C CA . THR B 1 112 ? -7.219 -1.895 -5.977 1 84.94 112 THR B CA 1
ATOM 1909 C C . THR B 1 112 ? -7.902 -1.928 -7.34 1 84.94 112 THR B C 1
ATOM 1911 O O . THR B 1 112 ? -7.324 -1.494 -8.336 1 84.94 112 THR B O 1
ATOM 1914 N N . GLY B 1 113 ? -9.07 -2.547 -7.438 1 79 113 GLY B N 1
ATOM 1915 C CA . GLY B 1 113 ? -9.867 -2.473 -8.656 1 79 113 GLY B CA 1
ATOM 1916 C C . GLY B 1 113 ? -10.391 -1.078 -8.938 1 79 113 GLY B C 1
ATOM 1917 O O . GLY B 1 113 ? -10.438 -0.232 -8.047 1 79 113 GLY B O 1
ATOM 1918 N N . TRP B 1 114 ? -10.625 -0.94 -10.195 1 78.62 114 TRP B N 1
ATOM 1919 C CA . TRP B 1 114 ? -11.242 0.321 -10.586 1 78.62 114 TRP B CA 1
ATOM 1920 C C . TRP B 1 114 ? -12.523 0.57 -9.789 1 78.62 114 TRP B C 1
ATOM 1922 O O . TRP B 1 114 ? -13.32 -0.347 -9.578 1 78.62 114 TRP B O 1
ATOM 1932 N N . GLY B 1 115 ? -12.75 1.794 -9.312 1 81.31 115 GLY B N 1
ATOM 1933 C CA . GLY B 1 115 ? -13.969 2.139 -8.602 1 81.31 115 GLY B CA 1
ATOM 1934 C C . GLY B 1 115 ? -13.961 1.679 -7.156 1 81.31 115 GLY B C 1
ATOM 1935 O O . GLY B 1 115 ? -14.969 1.801 -6.453 1 81.31 115 GLY B O 1
ATOM 1936 N N . THR B 1 116 ? -12.953 1.026 -6.715 1 83.06 116 THR B N 1
ATOM 1937 C CA . THR B 1 116 ? -12.828 0.538 -5.344 1 83.06 116 THR B CA 1
ATOM 1938 C C . THR B 1 116 ? -11.742 1.304 -4.59 1 83.06 116 THR B C 1
ATOM 1940 O O . THR B 1 116 ? -10.734 1.699 -5.176 1 83.06 116 THR B O 1
ATOM 1943 N N . THR B 1 117 ? -12.031 1.644 -3.393 1 88.12 117 THR B N 1
ATOM 1944 C CA . THR B 1 117 ? -11.031 2.225 -2.504 1 88.12 117 THR B CA 1
ATOM 1945 C C . THR B 1 117 ? -10.625 1.229 -1.42 1 88.12 117 THR B C 1
ATOM 1947 O O . THR B 1 117 ? -11.484 0.618 -0.781 1 88.12 117 THR B O 1
ATOM 1950 N N . LEU B 1 118 ? -9.367 1.019 -1.292 1 91.62 118 LEU B N 1
ATOM 1951 C CA . LEU B 1 118 ? -8.82 0.193 -0.221 1 91.62 118 LEU B CA 1
ATOM 1952 C C . LEU B 1 118 ? -7.859 0.998 0.651 1 91.62 118 LEU B C 1
ATOM 1954 O O . LEU B 1 118 ? -7.191 1.913 0.166 1 91.62 118 LEU B O 1
ATOM 1958 N N . TYR B 1 119 ? -7.863 0.668 1.859 1 91.81 119 TYR B N 1
ATOM 1959 C CA . TYR B 1 119 ? -6.891 1.172 2.822 1 91.81 119 TYR B CA 1
ATOM 1960 C C . TYR B 1 119 ? -5.949 0.063 3.279 1 91.81 119 TYR B C 1
ATOM 1962 O O . TYR B 1 119 ? -6.395 -1.037 3.617 1 91.81 119 TYR B O 1
ATOM 1970 N N . TRP B 1 120 ? -4.637 0.384 3.223 1 93.06 120 TRP B N 1
ATOM 1971 C CA . TRP B 1 120 ? -3.65 -0.648 3.531 1 93.06 120 TRP B CA 1
ATOM 1972 C C . TRP B 1 120 ? -2.744 -0.21 4.676 1 93.06 120 TRP B C 1
ATOM 1974 O O . TRP B 1 120 ? -2.314 0.944 4.73 1 93.06 120 TRP B O 1
ATOM 1984 N N . ILE B 1 121 ? -2.449 -1.15 5.57 1 90.88 121 ILE B N 1
ATOM 1985 C CA . ILE B 1 121 ? -1.42 -0.999 6.59 1 90.88 121 ILE B CA 1
ATOM 1986 C C . ILE B 1 121 ? -0.364 -2.09 6.426 1 90.88 121 ILE B C 1
ATOM 1988 O O . ILE B 1 121 ? -0.696 -3.271 6.316 1 90.88 121 ILE B O 1
ATOM 1992 N N . PHE B 1 122 ? 0.869 -1.68 6.316 1 85 122 PHE B N 1
ATOM 1993 C CA . PHE B 1 122 ? 1.951 -2.65 6.203 1 85 122 PHE B CA 1
ATOM 1994 C C . PHE B 1 122 ? 2.822 -2.637 7.453 1 85 122 PHE B C 1
ATOM 1996 O O . PHE B 1 122 ? 3.102 -1.573 8.008 1 85 122 PHE B O 1
ATOM 2003 N N . HIS B 1 123 ? 3.17 -3.764 8 1 70.38 123 HIS B N 1
ATOM 2004 C CA . HIS B 1 123 ? 4.094 -3.91 9.117 1 70.38 123 HIS B CA 1
ATOM 2005 C C . HIS B 1 123 ? 5.406 -4.547 8.672 1 70.38 123 HIS B C 1
ATOM 2007 O O . HIS B 1 123 ? 5.469 -5.758 8.445 1 70.38 123 HIS B O 1
ATOM 2013 N N . PRO B 1 124 ? 6.355 -3.652 8.133 1 52.28 124 PRO B N 1
ATOM 2014 C CA . PRO B 1 124 ? 7.602 -4.305 7.727 1 52.28 124 PRO B CA 1
ATOM 2015 C C . PRO B 1 124 ? 8.133 -5.27 8.781 1 52.28 124 PRO B C 1
ATOM 2017 O O . PRO B 1 124 ? 7.988 -5.02 9.984 1 52.28 124 PRO B O 1
ATOM 2020 N N . GLN B 1 125 ? 8.195 -6.5 8.633 1 47.72 125 GLN B N 1
ATOM 2021 C CA . GLN B 1 125 ? 8.789 -7.441 9.578 1 47.72 125 GLN B CA 1
ATOM 2022 C C . GLN B 1 125 ? 10.289 -7.207 9.711 1 47.72 125 GLN B C 1
ATOM 2024 O O . GLN B 1 125 ? 10.938 -6.742 8.766 1 47.72 125 GLN B O 1
#

Solvent-accessible surface area (backbone atoms only — not comparable to full-atom values): 13022 Å² total; per-residue (Å²): 126,83,76,55,54,48,48,35,32,42,26,26,57,45,30,43,35,38,34,40,34,32,58,48,65,104,73,37,62,30,38,38,36,33,47,16,22,84,82,20,36,28,31,36,37,29,31,60,86,71,66,40,76,70,37,77,37,76,44,89,69,57,75,44,33,73,82,41,72,33,45,28,31,40,35,41,55,86,17,28,38,38,32,24,47,40,91,48,87,92,36,64,65,68,45,69,44,78,68,86,47,74,61,50,73,68,43,50,38,39,36,42,39,79,68,34,51,44,39,37,34,69,53,78,125,128,83,75,54,53,48,48,38,32,42,25,24,58,46,29,44,35,38,34,39,34,31,58,48,64,106,73,36,61,30,38,37,36,33,48,16,21,84,82,20,36,30,29,36,37,30,31,61,86,69,67,40,78,69,37,78,35,77,44,90,70,55,77,44,33,74,83,43,72,34,46,28,33,41,34,42,54,86,17,27,38,37,32,25,46,41,91,49,88,93,37,65,66,69,45,69,44,76,69,86,48,74,61,51,73,69,44,50,37,39,36,43,39,80,68,33,50,46,38,35,33,66,54,80,126

Radius of gyration: 18.36 Å; Cα contacts (8 Å, |Δi|>4): 704; chains: 2; bounding box: 37×50×42 Å

Sequence (250 aa):
MADSSLIFQVYGCDNAFIKLHASSSLLGPNYNIIIGGWGNTRSQISKTVTTEQLVDLYYYNHLMDCYSFQNFWISWQKGMIRVGSGNTLNYNVFLLYDDMCSFTIQEVVISTGWGTTLYWIFHPQMADSSLIFQVYGCDNAFIKLHASSSLLGPNYNIIIGGWGNTRSQISKTVTTEQLVDLYYYNHLMDCYSFQNFWISWQKGMIRVGSGNTLNYNVFLLYDDMCSFTIQEVVISTGWGTTLYWIFHPQ

Nearest PDB structures (foldseek):
  6fof-assembly1_D  TM=5.563E-01  e=2.762E-03  Homo sapiens
  8pbf-assembly1_A  TM=5.106E-01  e=1.023E-03  Homo sapiens
  7cxd-assembly3_D  TM=5.183E-01  e=1.475E-03  Rattus norvegicus
  1mac-assembly2_B  TM=4.977E-01  e=2.241E-03  Paenibacillus macerans
  6fof-assembly2_F  TM=4.682E-01  e=5.743E-03  Homo sapiens

Secondary structure (DSSP, 8-state):
---SEEEEEEESSS-EEEEEEE-STTTPPEEEEEEEHHHHTEEEEEETTTTEEEEEEE-SS-SS-TTS-EEEEEE-GGGEEEEEESSSTTSSEEEEEE-SS---EEEEEEEE-TT---EEEE---/---SEEEEEEESSS-EEEEEEESSTTTPPEEEEEEEHHHHTEEEEEETTTTEEEEEEE-SS-SS-TTS-EEEEEE-GGGEEEEEESSSTTSSEEEEEE-SS---EEEEEEEE-TT---EEEE---

Foldseek 3Di:
DPAQKWKKKKAWFFWKWKKFAWPDDPCPWIWIWGQLPPRQQKIFIATVVVSDTFDIDGDPDGQHDNPDIWIKMWGQPPQKIWIATDGDPPPRTRDIDHRVHDTHTPDMDIDGDDPIDMDMGTDDD/DPAQKWKKKKAWFFWKWKKFAWPDDVDDWIWIWGQLPPRQQKIFIATVVVSDTFDIDGDPDGQHDNPDIWIKMWGQPPQKIWIATDGDPPPRTGDIDHRVDDTHTPDMDIDGDDPIDMDMGTDDD

pLDDT: mean 85.57, std 13.38, range [30.66, 96.94]

Organism: Mytilus galloprovincialis (NCBI:txid29158)

=== Feature glossary ===
A reading guide for the features in this record.

Start from the sequence.

  · Sequence gives the chain of amino acids in standard one-letter code (A=alanine, C=cysteine, …, Y=tyrosine), read N→C. It is the only feature that is directly encoded by the gene; all structural features are derived from the folded form of this sequence.

Fold it, and you get atomic coordinates and the backbone conformation that goes with them.

  · Structure coordinates are given as an mmCIF _atom_site loop: one row per atom with element, residue name, chain id, sequence number, and x/y/z position in Å. Only the four main-chain atoms per residue are included here; side chains are omitted to keep the record compact.

  · Backbone dihedral angles. Every residue except chain termini has a φ (preceding-C → N → Cα → C) and a ψ (N → Cα → C → next-N). They are reported in degrees following the IUPAC sign convention. Secondary structure is essentially a statement about which (φ, ψ) basin each residue occupies.

  · Eight-state secondary structure (DSSP): H is the canonical α-helix, G the tighter 3₁₀-helix, I the wider π-helix; E/B are β-structure, T and S are turns and bends, and '-' is everything else. DSSP derives these from the pattern of main-chain N–H···O=C hydrogen bonds, not from the sequence.

  · SS3 is a coarse helix/strand/coil call (letters a/b/c) made by the P-SEA algorithm from inter-Cα distances and dihedrals. It is less detailed than DSSP but needs only Cα positions.

Summarize the fold with a handful of shape descriptors and a per-residue structural alphabet.

  · Radius of gyration (Rg) is the root-mean-square distance of Cα atoms from their centroid — a single number for 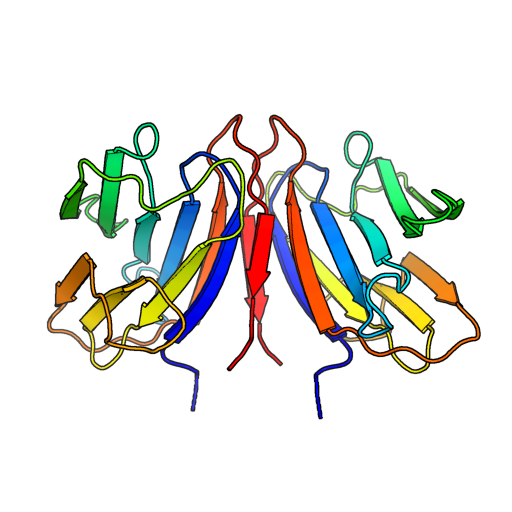overall size and compactness. A globular domain of N residues has Rg ≈ 2.2·N^0.38 Å; an extended or disordered chain has a much larger Rg. The Cα contact count is the number of residue pairs whose Cα atoms are within 8 Å and are more than four positions apart in sequence — a standard proxy for tertiary packing density. The bounding box is the smallest axis-aligned box enclosing all Cα atoms.

  · 3Di is Foldseek's structural alphabet. Each residue is assigned one of twenty discrete states based on how its Cα sits relative to its spatial (not sequential) neighbors. Aligning 3Di strings finds structural homologs roughly as well as full 3D superposition, but orders of magnitude faster.

  · Solvent-accessible surface area (SASA) is the area in Å² traced out by the centre of a 1.4 Å probe sphere (a water molecule) rolled over the protein's van der Waals surface (Shrake–Rupley / Lee–Richards construction). Buried residues have near-zero SASA; fully exposed residues can exceed 200 Å². The total SASA scales roughly with the number of surface residues.

Ask how reliable the model is.

  · For AlphaFold models, the B-factor field carries pLDDT — the model's own estimate of local accuracy on a 0–100 scale. Regions with pLDDT<50 should be treated as essentially unmodeled; they often correspond to intrinsically disordered segments.

  · For experimental (PDB) structures, the B-factor (temperature factor) quantifies the positional spread of each atom in the crystal — a combination of thermal vibration and static disorder — in units of Å². High B-factors mark flexible loops or poorly resolved regions; low B-factors mark the rigid, well-ordered core.

  · Predicted Aligned Error (PAE) is an AlphaFold confidence matrix: entry (i, j) is the expected error in the position of residue j, in ångströms, when the prediction is superimposed on the true structure at residue i. Low PAE within a block of residues means that block is internally rigid and well-predicted; high PAE between two blocks means their relative placement is uncertain even if each block individually is confident.

Place it in context: what it resembles, what it is annotated as, and how it looks.

  · Structural nearest neighbors (via Foldseek easy-search vs the PDB). Reported per hit: target PDB id, E-value, and alignment TM-score. A TM-score above ~0.5 is the conventional threshold for 'same fold'.

  · Functional annotations link the protein to curated databases. InterPro entries identify conserved domains and families by matching the sequence against member-database signatures (Pfam, PROSITE, CDD, …). Gene Ontology (GO) terms describe molecular function, biological process, and cellular component in a controlled vocabulary. CATH places the structure in a hierarchical fold classification (Class/Architecture/Topology/Homologous-superfamily). The organism is the source species.

  · The contact map is a binary N×N matrix image: pixel (i, j) is dark where Cα_i and Cα_j are within 8 Å and |i−j|>4. Because the |i−j|>4 filter removes local helical contacts, off-diagonal stripes parallel to the main diagonal indicate parallel β-sheets; stripes perpendicular to it indicate antiparallel β-sheets. The Ramachandran plot scatters every residue's (φ, ψ) pair against the sterically allowed regions. The PAE heatmap renders the predicted-aligned-error matrix.

  · Six rendered views show the 3D structure from the faces of a cube — i.e. along ±x, ±y, ±z. Rendering representation is drawn randomly per protein from cartoon (secondary-structure ribbons), sticks (backbone bonds), or molecular surface; coloring is either N→C rainbow (blue at the N-terminus through red at the C-terminus) or one color per chain.